Protein AF-A0A969JKI9-F1 (afdb_monomer)

Secondary structure (DSSP, 8-state):
------TT---TTTTTTEEESSSEEE-S------SSEEE--EEEE--SS-TTPPPEEEEPPPEEEPPPPPEEEEEEETTEEPPSEEEEE-BTTB--EEEEEEEEE--TT-EEEEETS-S---SEEEEEEEPPSS--EEEEEEEEE-TTS-EEEEEEEEEEE-SS---HHHHHHHHHHHHHHHHHHHHTTTTSS-----------------PPPP-----PPP-PPPPP----

Nearest PDB structures (foldseek):
  6lyn-assembly2_D  TM=5.338E-01  e=1.557E-02  Homo sapiens
  6e57-assembly3_C  TM=5.312E-01  e=7.445E-02  Bacteroides ovatus ATCC 8483
  6e9b-assembly3_C  TM=4.602E-01  e=7.054E-02  Bacteroides ovatus ATCC 8483
  5icu-assembly1_A  TM=4.068E-01  e=9.239E-02  Methylosinus trichosporium OB3b
  7r5j-assembly1_10  TM=3.349E-01  e=3.966E-01  Homo sapiens

Mean predicted aligned error: 17.77 Å

Structure (mmCIF, N/CA/C/O backbone):
data_AF-A0A969JKI9-F1
#
_entry.id   AF-A0A969JKI9-F1
#
loop_
_atom_site.group_PDB
_atom_site.id
_atom_site.type_symbol
_atom_site.label_atom_id
_atom_site.label_alt_id
_atom_site.label_comp_id
_atom_site.label_asym_id
_atom_site.label_entity_id
_atom_site.label_seq_id
_atom_site.pdbx_PDB_ins_code
_atom_site.Cartn_x
_atom_site.Cartn_y
_atom_site.Cartn_z
_atom_site.occupancy
_atom_site.B_iso_or_equiv
_atom_site.auth_seq_id
_atom_site.auth_comp_id
_atom_site.auth_asym_id
_atom_site.auth_atom_id
_atom_site.pdbx_PDB_model_num
ATOM 1 N N . CYS A 1 1 ? 34.398 0.283 -43.656 1.00 39.34 1 CYS A N 1
ATOM 2 C CA . CYS A 1 1 ? 33.711 -0.377 -42.528 1.00 39.34 1 CYS A CA 1
ATOM 3 C C . CYS A 1 1 ? 34.717 -0.509 -41.399 1.00 39.34 1 CYS A C 1
ATOM 5 O O . CYS A 1 1 ? 35.847 -0.868 -41.693 1.00 39.34 1 CYS A O 1
ATOM 7 N N . SER A 1 2 ? 34.362 -0.149 -40.166 1.00 40.75 2 SER A N 1
ATOM 8 C CA . SER A 1 2 ? 35.284 -0.271 -39.030 1.00 40.75 2 SER A CA 1
ATOM 9 C C . SER A 1 2 ? 35.123 -1.657 -38.417 1.00 40.75 2 SER A C 1
ATOM 11 O O . SER A 1 2 ? 34.112 -1.918 -37.762 1.00 40.75 2 SER A O 1
ATOM 13 N N . ASP A 1 3 ? 36.079 -2.550 -38.671 1.00 45.44 3 ASP A N 1
ATOM 14 C CA . ASP A 1 3 ? 36.005 -3.941 -38.225 1.00 45.44 3 ASP A CA 1
ATOM 15 C C . ASP A 1 3 ? 35.956 -4.036 -36.700 1.00 45.44 3 ASP A C 1
ATOM 17 O O . ASP A 1 3 ? 36.925 -3.760 -35.989 1.00 45.44 3 ASP A O 1
ATOM 21 N N . THR A 1 4 ? 34.804 -4.462 -36.187 1.00 56.78 4 THR A N 1
ATOM 22 C CA . THR A 1 4 ? 34.645 -4.780 -34.769 1.00 56.78 4 THR A CA 1
ATOM 23 C C . THR A 1 4 ? 35.115 -6.217 -34.577 1.00 56.78 4 THR A C 1
ATOM 25 O O . THR A 1 4 ? 34.353 -7.165 -34.751 1.00 56.78 4 THR A O 1
ATOM 28 N N . ASN A 1 5 ? 36.412 -6.391 -34.319 1.00 59.38 5 ASN A N 1
ATOM 29 C CA . ASN A 1 5 ? 37.024 -7.714 -34.251 1.00 59.38 5 ASN A CA 1
ATOM 30 C C . ASN A 1 5 ? 36.575 -8.477 -32.987 1.00 59.38 5 ASN A C 1
ATOM 32 O O . ASN A 1 5 ? 37.030 -8.192 -31.881 1.00 59.38 5 ASN A O 1
ATOM 36 N N . PHE A 1 6 ? 35.712 -9.479 -33.174 1.00 64.75 6 PHE A N 1
ATOM 37 C CA . PHE A 1 6 ? 35.292 -10.434 -32.140 1.00 64.75 6 PHE A CA 1
ATOM 38 C C . PHE A 1 6 ? 36.043 -11.778 -32.236 1.00 64.75 6 PHE A C 1
ATOM 40 O O . PHE A 1 6 ? 35.538 -12.804 -31.787 1.00 64.75 6 PHE A O 1
ATOM 47 N N . SER A 1 7 ? 37.253 -11.815 -32.814 1.00 64.19 7 SER A N 1
ATOM 48 C CA . SER A 1 7 ? 38.000 -13.069 -33.042 1.00 64.19 7 SER A CA 1
ATOM 49 C C . SER A 1 7 ? 38.448 -13.779 -31.754 1.00 64.19 7 SER A C 1
ATOM 51 O O . SER A 1 7 ? 38.866 -14.930 -31.814 1.00 64.19 7 SER A O 1
ATOM 53 N N . GLN A 1 8 ? 38.348 -13.119 -30.596 1.00 67.19 8 GLN A N 1
ATOM 54 C CA . GLN A 1 8 ? 38.576 -13.707 -29.266 1.00 67.19 8 GLN A CA 1
ATOM 55 C C . GLN A 1 8 ? 37.273 -14.155 -28.568 1.00 67.19 8 GLN A C 1
ATOM 57 O O . GLN A 1 8 ? 37.299 -14.531 -27.399 1.00 67.19 8 GLN A O 1
ATOM 62 N N . GLY A 1 9 ? 36.138 -14.133 -29.276 1.00 70.50 9 GLY A N 1
ATOM 63 C CA . GLY A 1 9 ? 34.815 -14.451 -28.741 1.00 70.50 9 GLY A CA 1
ATOM 64 C C . GLY A 1 9 ? 34.114 -13.263 -28.073 1.00 70.50 9 GLY A C 1
ATOM 65 O O . GLY A 1 9 ? 34.624 -12.143 -28.023 1.00 70.50 9 GLY A O 1
ATOM 66 N N . ILE A 1 10 ? 32.904 -13.515 -27.570 1.00 80.12 10 ILE A N 1
ATOM 67 C CA . ILE A 1 10 ? 32.127 -12.547 -26.783 1.00 80.12 10 ILE A CA 1
ATOM 68 C C . ILE A 1 10 ? 32.637 -12.572 -25.325 1.00 80.12 10 ILE A C 1
ATOM 70 O O . ILE A 1 10 ? 32.798 -13.671 -24.783 1.00 80.12 10 ILE A O 1
ATOM 74 N N . PRO A 1 11 ? 32.855 -11.413 -24.665 1.00 80.00 11 PRO A N 1
ATOM 75 C CA . PRO A 1 11 ? 33.177 -11.343 -23.235 1.00 80.00 11 PRO A CA 1
ATOM 76 C C . PRO A 1 11 ? 32.170 -12.111 -22.371 1.00 80.00 11 PRO A C 1
ATOM 78 O O . PRO A 1 11 ? 30.975 -12.097 -22.664 1.00 80.00 11 PRO A O 1
ATOM 81 N N . LEU A 1 12 ? 32.634 -12.775 -21.309 1.00 79.25 12 LEU A N 1
ATOM 82 C CA . LEU A 1 12 ? 31.821 -13.694 -20.497 1.00 79.25 12 LEU A CA 1
ATOM 83 C C . LEU A 1 12 ? 30.538 -13.037 -19.958 1.00 79.25 12 LEU A C 1
ATOM 85 O O . LEU A 1 12 ? 29.478 -13.656 -19.925 1.00 79.25 12 LEU A O 1
ATOM 89 N N . GLU A 1 13 ? 30.625 -11.754 -19.617 1.00 80.75 13 GLU A N 1
ATOM 90 C CA . GLU A 1 13 ? 29.549 -10.900 -19.114 1.00 80.75 13 GLU A CA 1
ATOM 91 C C . GLU A 1 13 ? 28.424 -10.682 -20.140 1.00 80.75 13 GLU A C 1
ATOM 93 O O . GLU A 1 13 ? 27.289 -10.392 -19.768 1.00 80.75 13 GLU A O 1
ATOM 98 N N . LEU A 1 14 ? 28.737 -10.818 -21.432 1.00 82.62 14 LEU A N 1
ATOM 99 C CA . LEU A 1 14 ? 27.826 -10.604 -22.553 1.00 82.62 14 LEU A CA 1
ATOM 100 C C . LEU A 1 14 ? 27.355 -11.911 -23.207 1.00 82.62 14 LEU A C 1
ATOM 102 O O . LEU A 1 14 ? 26.386 -11.879 -23.957 1.00 82.62 14 LEU A O 1
ATOM 106 N N . GLN A 1 15 ? 27.970 -13.065 -22.923 1.00 83.94 15 GLN A N 1
ATOM 107 C CA . GLN A 1 15 ? 27.608 -14.354 -23.545 1.00 83.94 15 GLN A CA 1
ATOM 108 C C . GLN A 1 15 ? 26.162 -14.805 -23.265 1.00 83.94 15 GLN A C 1
ATOM 110 O O . GLN A 1 15 ? 25.595 -15.572 -24.040 1.00 83.94 15 GLN A O 1
ATOM 115 N N . SER A 1 16 ? 25.553 -14.337 -22.173 1.00 87.00 16 SER A N 1
ATOM 116 C CA . SER A 1 16 ? 24.169 -14.663 -21.797 1.00 87.00 16 SER A CA 1
ATOM 117 C C . SER A 1 16 ? 23.107 -13.857 -22.557 1.00 87.00 16 SER A C 1
ATOM 119 O O . SER A 1 16 ? 21.966 -14.304 -22.662 1.00 87.00 16 SER A O 1
ATOM 121 N N . VAL A 1 17 ? 23.473 -12.682 -23.079 1.00 89.50 17 VAL A N 1
ATOM 122 C CA . VAL A 1 17 ? 22.562 -11.709 -23.715 1.00 89.50 17 VAL A CA 1
ATOM 123 C C . VAL A 1 17 ? 22.910 -11.421 -25.175 1.00 89.50 17 VAL A C 1
ATOM 125 O O . VAL A 1 17 ? 22.045 -10.990 -25.932 1.00 89.50 17 VAL A O 1
ATOM 128 N N . CYS A 1 18 ? 24.149 -11.680 -25.595 1.00 89.19 18 CYS A N 1
ATOM 129 C CA . CYS A 1 18 ? 24.644 -11.419 -26.940 1.00 89.19 18 CYS A CA 1
ATOM 130 C C . CYS A 1 18 ? 25.014 -12.706 -27.682 1.00 89.19 18 CYS A C 1
ATOM 132 O O . CYS A 1 18 ? 25.562 -13.647 -27.111 1.00 89.19 18 CYS A O 1
ATOM 134 N N . LYS A 1 19 ? 24.774 -12.714 -28.994 1.00 88.94 19 LYS A N 1
ATOM 135 C CA . LYS A 1 19 ? 25.144 -13.782 -29.926 1.00 88.94 19 LYS A CA 1
ATOM 136 C C . LYS A 1 19 ? 25.903 -13.184 -31.102 1.00 88.94 19 LYS A C 1
ATOM 138 O O . LYS A 1 19 ? 25.490 -12.171 -31.665 1.00 88.94 19 LYS A O 1
ATOM 143 N N . LEU A 1 20 ? 27.008 -13.822 -31.474 1.00 84.50 20 LEU A N 1
ATOM 144 C CA . LEU A 1 20 ? 27.788 -13.459 -32.649 1.00 84.50 20 LEU A CA 1
ATOM 145 C C . LEU A 1 20 ? 27.325 -14.351 -33.798 1.00 84.50 20 LEU A C 1
ATOM 147 O O . LEU A 1 20 ? 27.488 -15.568 -33.749 1.00 84.50 20 LEU A O 1
ATOM 151 N N . THR A 1 21 ? 26.698 -13.729 -34.789 1.00 81.06 21 THR A N 1
ATOM 152 C CA . THR A 1 21 ? 26.334 -14.353 -36.067 1.00 81.06 21 THR A CA 1
ATOM 153 C C . THR A 1 21 ? 27.142 -13.639 -37.153 1.00 81.06 21 THR A C 1
ATOM 155 O O . THR A 1 21 ? 28.344 -13.459 -36.968 1.00 81.06 21 THR A O 1
ATOM 158 N N . ASP A 1 22 ? 26.515 -13.134 -38.214 1.00 81.88 22 ASP A N 1
ATOM 159 C CA . ASP A 1 22 ? 27.159 -12.208 -39.160 1.00 81.88 22 ASP A CA 1
ATOM 160 C C . ASP A 1 22 ? 27.422 -10.823 -38.527 1.00 81.88 22 ASP A C 1
ATOM 162 O O . ASP A 1 22 ? 28.248 -10.042 -38.995 1.00 81.88 22 ASP A O 1
ATOM 166 N N . GLN A 1 23 ? 26.718 -10.521 -37.432 1.00 81.06 23 GLN A N 1
ATOM 167 C CA . GLN A 1 23 ? 26.882 -9.335 -36.592 1.00 81.06 23 GLN A CA 1
ATOM 168 C C . GLN A 1 23 ? 26.657 -9.696 -35.114 1.00 81.06 23 GLN A C 1
ATOM 170 O O . GLN A 1 23 ? 26.069 -10.739 -34.799 1.00 81.06 23 GLN A O 1
ATOM 175 N N . LEU A 1 24 ? 27.116 -8.837 -34.196 1.00 82.88 24 LEU A N 1
ATOM 176 C CA . LEU A 1 24 ? 26.806 -8.974 -32.771 1.00 82.88 24 LEU A CA 1
ATOM 177 C C . LEU A 1 24 ? 25.367 -8.505 -32.516 1.00 82.88 24 LEU A C 1
ATOM 179 O O . LEU A 1 24 ? 25.065 -7.320 -32.652 1.00 82.88 24 LEU A O 1
ATOM 183 N N . VAL A 1 25 ? 24.497 -9.428 -32.116 1.00 87.56 25 VAL A N 1
ATOM 184 C CA . VAL A 1 25 ? 23.112 -9.146 -31.714 1.00 87.56 25 VAL A CA 1
ATOM 185 C C . VAL A 1 25 ? 23.007 -9.332 -30.206 1.00 87.56 25 VAL A C 1
ATOM 187 O O . VAL A 1 25 ? 23.413 -10.377 -29.706 1.00 87.56 25 VAL A O 1
ATOM 190 N N . CYS A 1 26 ? 22.487 -8.337 -29.487 1.00 87.50 26 CYS A N 1
ATOM 191 C CA . CYS A 1 26 ? 22.305 -8.381 -28.035 1.00 87.50 26 CYS A CA 1
ATOM 192 C C . CYS A 1 26 ? 20.842 -8.113 -27.673 1.00 87.50 26 CYS A C 1
ATOM 194 O O . CYS A 1 26 ? 20.335 -7.021 -27.929 1.00 87.50 26 CYS A O 1
ATOM 196 N N . ASP A 1 27 ? 20.198 -9.086 -27.034 1.00 89.00 27 ASP A N 1
ATOM 197 C CA . ASP A 1 27 ? 18.785 -9.065 -26.660 1.00 89.00 27 ASP A CA 1
ATOM 198 C C . ASP A 1 27 ? 18.620 -9.096 -25.134 1.00 89.00 27 ASP A C 1
ATOM 200 O O . ASP A 1 27 ? 19.442 -9.656 -24.412 1.00 89.00 27 ASP A O 1
ATOM 204 N N . ASN A 1 28 ? 17.528 -8.514 -24.627 1.00 86.25 28 ASN A N 1
ATOM 205 C CA . ASN A 1 28 ? 17.185 -8.494 -23.194 1.00 86.25 28 ASN A CA 1
ATOM 206 C C . ASN A 1 28 ? 18.285 -7.939 -22.261 1.00 86.25 28 ASN A C 1
ATOM 208 O O . ASN A 1 28 ? 18.351 -8.295 -21.083 1.00 86.25 28 ASN A O 1
ATOM 212 N N . VAL A 1 29 ? 19.128 -7.029 -22.763 1.00 88.00 29 VAL A N 1
ATOM 213 C CA . VAL A 1 29 ? 20.133 -6.324 -21.953 1.00 88.00 29 VAL A CA 1
ATOM 214 C C . VAL A 1 29 ? 19.435 -5.537 -20.839 1.00 88.00 29 VAL A C 1
ATOM 216 O O . VAL A 1 29 ? 18.598 -4.670 -21.099 1.00 88.00 29 VAL A O 1
ATOM 219 N N . ALA A 1 30 ? 19.775 -5.833 -19.583 1.00 87.62 30 ALA A N 1
ATOM 220 C CA . ALA A 1 30 ? 19.151 -5.208 -18.423 1.00 87.62 30 ALA A CA 1
ATOM 221 C C . ALA A 1 30 ? 19.500 -3.711 -18.342 1.00 87.62 30 ALA A C 1
ATOM 223 O O . ALA A 1 30 ? 20.632 -3.337 -18.047 1.00 87.62 30 ALA A O 1
ATOM 224 N N . THR A 1 31 ? 18.513 -2.840 -18.558 1.00 87.25 31 THR A N 1
ATOM 225 C CA . THR A 1 31 ? 18.709 -1.377 -18.590 1.00 87.25 31 THR A CA 1
ATOM 226 C C . THR A 1 31 ? 18.711 -0.708 -17.210 1.00 87.25 31 THR A C 1
ATOM 228 O O . THR A 1 31 ? 18.937 0.495 -17.109 1.00 87.25 31 THR A O 1
ATOM 231 N N . GLY A 1 32 ? 18.379 -1.445 -16.143 1.00 85.56 32 GLY A N 1
ATOM 232 C CA . GLY A 1 32 ? 18.211 -0.908 -14.783 1.00 85.56 32 GLY A CA 1
ATOM 233 C C . GLY A 1 32 ? 16.995 0.018 -14.587 1.00 85.56 32 GLY A C 1
ATOM 234 O O . GLY A 1 32 ? 16.713 0.434 -13.459 1.00 85.56 32 GLY A O 1
ATOM 235 N N . ALA A 1 33 ? 16.244 0.323 -15.651 1.00 86.75 33 ALA A N 1
ATOM 236 C CA . ALA A 1 33 ? 15.077 1.196 -15.609 1.00 86.75 33 ALA A CA 1
ATOM 237 C C . ALA A 1 33 ? 13.904 0.504 -14.891 1.00 86.75 33 ALA A C 1
ATOM 239 O O . ALA A 1 33 ? 13.191 -0.322 -15.451 1.00 86.75 33 ALA A O 1
ATOM 240 N N . THR A 1 34 ? 13.736 0.833 -13.610 1.00 81.38 34 THR A N 1
ATOM 241 C CA . THR A 1 34 ? 12.756 0.211 -12.695 1.00 81.38 34 THR A CA 1
ATOM 242 C C . THR A 1 34 ? 11.660 1.167 -12.226 1.00 81.38 34 THR A C 1
ATOM 244 O O . THR A 1 34 ? 10.710 0.736 -11.568 1.00 81.38 34 THR A O 1
ATOM 247 N N . ARG A 1 35 ? 11.783 2.462 -12.539 1.00 85.19 35 ARG A N 1
ATOM 248 C CA . ARG A 1 35 ? 10.793 3.486 -12.191 1.00 85.19 35 ARG A CA 1
ATOM 249 C C . ARG A 1 35 ? 9.836 3.719 -13.367 1.00 85.19 35 ARG A C 1
ATOM 251 O O . ARG A 1 35 ? 10.270 3.628 -14.513 1.00 85.19 35 ARG A O 1
ATOM 258 N N . PRO A 1 36 ? 8.561 4.044 -13.106 1.00 87.75 36 PRO A N 1
ATOM 259 C CA . PRO A 1 36 ? 7.643 4.482 -14.150 1.00 87.75 36 PRO A CA 1
ATOM 260 C C . PRO A 1 36 ? 8.090 5.818 -14.749 1.00 87.75 36 PRO A C 1
ATOM 262 O O . PRO A 1 36 ? 8.599 6.677 -14.028 1.00 87.75 36 PRO A O 1
ATOM 265 N N . GLY A 1 37 ? 7.877 6.002 -16.049 1.00 89.44 37 GLY A N 1
ATOM 266 C CA . GLY A 1 37 ? 8.281 7.208 -16.770 1.00 89.44 37 GLY A CA 1
ATOM 267 C C . GLY A 1 37 ? 8.495 6.965 -18.259 1.00 89.44 37 GLY A C 1
ATOM 268 O O . GLY A 1 37 ? 8.368 5.840 -18.744 1.00 89.44 37 GLY A O 1
ATOM 269 N N . ASP A 1 38 ? 8.831 8.030 -18.978 1.00 94.06 38 ASP A N 1
ATOM 270 C CA . ASP A 1 38 ? 9.175 7.982 -20.397 1.00 94.06 38 ASP A CA 1
ATOM 271 C C . ASP A 1 38 ? 10.710 8.011 -20.549 1.00 94.06 38 ASP A C 1
ATOM 273 O O . ASP A 1 38 ? 11.385 8.877 -19.992 1.00 94.06 38 ASP A O 1
ATOM 277 N N . TYR A 1 39 ? 11.266 7.038 -21.273 1.00 94.50 39 TYR A N 1
ATOM 278 C CA . TYR A 1 39 ? 12.703 6.775 -21.375 1.00 94.50 39 TYR A CA 1
ATOM 279 C C . TYR A 1 39 ? 13.184 6.783 -22.827 1.00 94.50 39 TYR A C 1
ATOM 281 O O . TYR A 1 39 ? 12.495 6.314 -23.731 1.00 94.50 39 TYR A O 1
ATOM 289 N N . VAL A 1 40 ? 14.414 7.247 -23.037 1.00 94.75 40 VAL A N 1
ATOM 290 C CA . VAL A 1 40 ? 15.177 7.045 -24.275 1.00 94.75 40 VAL A CA 1
ATOM 291 C C . VAL A 1 40 ? 16.514 6.437 -23.878 1.00 94.75 40 VAL A C 1
ATOM 293 O O . VAL A 1 40 ? 17.252 7.037 -23.099 1.00 94.75 40 VAL A O 1
ATOM 296 N N . PHE A 1 41 ? 16.823 5.250 -24.391 1.00 93.25 41 PHE A N 1
ATOM 297 C CA . PHE A 1 41 ? 18.112 4.603 -24.164 1.00 93.25 41 PHE A CA 1
ATOM 298 C C . PHE A 1 41 ? 19.092 5.023 -25.257 1.00 93.25 41 PHE A C 1
ATOM 300 O O . PHE A 1 41 ? 18.736 5.060 -26.436 1.00 93.25 41 PHE A O 1
ATOM 307 N N . GLU A 1 42 ? 20.326 5.334 -24.869 1.00 92.38 42 GLU 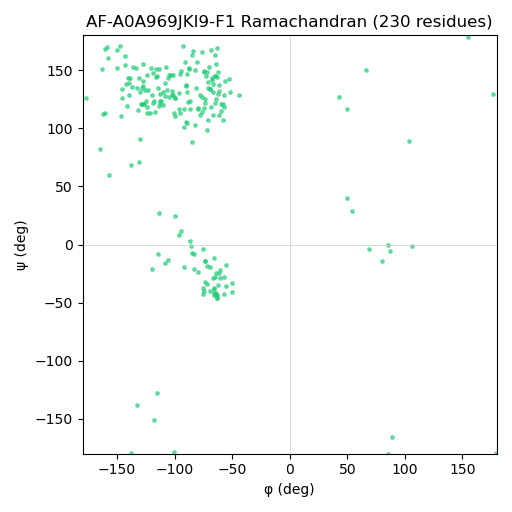A N 1
ATOM 308 C CA . GLU A 1 42 ? 21.422 5.641 -25.785 1.00 92.38 42 GLU A CA 1
ATOM 309 C C . GLU A 1 42 ? 22.460 4.519 -25.718 1.00 92.38 42 GLU A C 1
ATOM 311 O O . GLU A 1 42 ? 22.971 4.194 -24.648 1.00 92.38 42 GLU A O 1
ATOM 316 N N . LEU A 1 43 ? 22.753 3.918 -26.870 1.00 88.50 43 LEU A N 1
ATOM 317 C CA . LEU A 1 43 ? 23.830 2.954 -27.048 1.00 88.50 43 LEU A CA 1
ATOM 318 C C . LEU A 1 43 ? 25.019 3.678 -27.679 1.00 88.50 43 LEU A C 1
ATOM 320 O O . LEU A 1 43 ? 24.864 4.290 -28.735 1.00 88.50 43 LEU A O 1
ATOM 324 N N . ALA A 1 44 ? 26.193 3.580 -27.058 1.00 87.69 44 ALA A N 1
ATOM 325 C CA . ALA A 1 44 ? 27.437 4.167 -27.544 1.00 87.69 44 ALA A CA 1
ATOM 326 C C . ALA A 1 44 ? 28.478 3.071 -27.809 1.00 87.69 44 ALA A C 1
ATOM 328 O O . ALA A 1 44 ? 28.844 2.323 -26.903 1.00 87.69 44 ALA A O 1
ATOM 329 N N . ALA A 1 45 ? 28.973 2.985 -29.044 1.00 82.81 45 ALA A N 1
ATOM 330 C CA . ALA A 1 45 ? 30.072 2.102 -29.414 1.00 82.81 45 ALA A CA 1
ATOM 331 C C . ALA A 1 45 ? 31.405 2.844 -29.236 1.00 82.81 45 ALA A C 1
ATOM 333 O O . ALA A 1 45 ? 31.750 3.723 -30.029 1.00 82.81 45 ALA A O 1
ATOM 334 N N . VAL A 1 46 ? 32.145 2.497 -28.179 1.00 81.94 46 VAL A N 1
ATOM 335 C CA . VAL A 1 46 ? 33.445 3.103 -27.852 1.00 81.94 46 VAL A CA 1
ATOM 336 C C . VAL A 1 46 ? 34.575 2.171 -28.316 1.00 81.94 46 VAL A C 1
ATOM 338 O O . VAL A 1 46 ? 34.709 1.072 -27.771 1.00 81.94 46 VAL A O 1
ATOM 341 N N . PRO A 1 47 ? 35.394 2.558 -29.312 1.00 76.06 47 PRO A N 1
ATOM 342 C CA . PRO A 1 47 ? 36.503 1.730 -29.776 1.00 76.06 47 PRO A CA 1
ATOM 343 C C . PRO A 1 47 ? 37.637 1.677 -28.740 1.00 76.06 47 PRO A C 1
ATOM 345 O O . PRO A 1 47 ? 38.005 2.684 -28.139 1.00 76.06 47 PRO A O 1
ATOM 348 N N . LYS A 1 48 ? 38.232 0.491 -28.562 1.00 71.75 48 LYS A N 1
ATOM 349 C CA . LYS A 1 48 ? 39.302 0.237 -27.574 1.00 71.75 48 LYS A CA 1
ATOM 350 C C . LYS A 1 48 ? 40.656 0.868 -27.943 1.00 71.75 48 LYS A C 1
ATOM 352 O O . LYS A 1 48 ? 41.519 0.999 -27.080 1.00 71.75 48 LYS A O 1
ATOM 357 N N . VAL A 1 49 ? 40.862 1.226 -29.212 1.00 67.00 49 VAL A N 1
ATOM 358 C CA . VAL A 1 49 ? 42.134 1.745 -29.740 1.00 67.00 49 VAL A CA 1
ATOM 359 C C . VAL A 1 49 ? 41.869 3.028 -30.529 1.00 67.00 49 VAL A C 1
ATOM 361 O O . VAL A 1 49 ? 40.992 3.056 -31.387 1.00 67.00 49 VAL A O 1
ATOM 364 N N . GLY A 1 50 ? 42.645 4.077 -30.242 1.00 56.91 50 GLY A N 1
ATOM 365 C CA . GLY A 1 50 ? 42.566 5.379 -30.913 1.00 56.91 50 GLY A CA 1
ATOM 366 C C . GLY A 1 50 ? 41.872 6.454 -30.075 1.00 56.91 50 GLY A C 1
ATOM 367 O O . GLY A 1 50 ? 40.665 6.666 -30.198 1.00 56.91 50 GLY A O 1
ATOM 368 N N . ILE A 1 51 ? 42.660 7.172 -29.266 1.00 53.16 51 ILE A N 1
ATOM 369 C CA . ILE A 1 51 ? 42.244 8.430 -28.630 1.00 53.16 51 ILE A CA 1
ATOM 370 C C . ILE A 1 51 ? 41.895 9.416 -29.757 1.00 53.16 51 ILE A C 1
ATOM 372 O O . ILE A 1 51 ? 42.767 9.774 -30.542 1.00 53.16 51 ILE A O 1
ATOM 376 N N . GLY A 1 52 ? 40.624 9.819 -29.853 1.00 60.81 52 GLY A N 1
ATOM 377 C CA . GLY A 1 52 ? 40.119 10.697 -30.921 1.00 60.81 52 GLY A CA 1
ATOM 378 C C . GLY A 1 52 ? 39.255 10.017 -31.993 1.00 60.81 52 GLY A C 1
ATOM 379 O O . GLY A 1 52 ? 38.752 10.706 -32.877 1.00 60.81 52 GLY A O 1
ATOM 380 N N . SER A 1 53 ? 39.026 8.701 -31.923 1.00 65.69 53 SER A N 1
ATOM 381 C CA . SER A 1 53 ? 38.041 8.032 -32.788 1.00 65.69 53 SER A CA 1
ATOM 382 C C . SER A 1 53 ? 36.612 8.487 -32.466 1.00 65.69 53 SER A C 1
ATOM 384 O O . SER A 1 53 ? 36.236 8.584 -31.297 1.00 65.69 53 SER A O 1
ATOM 386 N N . ALA A 1 54 ? 35.791 8.723 -33.493 1.00 73.12 54 ALA A N 1
ATOM 387 C CA . ALA A 1 54 ? 34.395 9.118 -33.312 1.00 73.12 54 ALA A CA 1
ATOM 388 C C . ALA A 1 54 ? 33.579 8.005 -32.628 1.00 73.12 54 ALA A C 1
ATOM 390 O O . ALA A 1 54 ? 33.522 6.875 -33.116 1.00 73.12 54 ALA A O 1
ATOM 391 N N . ILE A 1 55 ? 32.920 8.336 -31.514 1.00 81.50 55 ILE A N 1
ATOM 392 C CA . ILE A 1 55 ? 31.983 7.435 -30.835 1.00 81.50 55 ILE A CA 1
ATOM 393 C C . ILE A 1 55 ? 30.697 7.389 -31.662 1.00 81.50 55 ILE A C 1
ATOM 395 O O . ILE A 1 55 ? 30.016 8.403 -31.816 1.00 81.50 55 ILE A O 1
ATOM 399 N N . ALA A 1 56 ? 30.344 6.214 -32.178 1.00 83.06 56 ALA A N 1
ATOM 400 C CA . ALA A 1 56 ? 29.056 6.019 -32.831 1.00 83.06 56 ALA A CA 1
ATOM 401 C C . ALA A 1 56 ? 27.977 5.827 -31.757 1.00 83.06 56 ALA A C 1
ATOM 403 O O . ALA A 1 56 ? 28.035 4.855 -31.000 1.00 83.06 56 ALA A O 1
ATOM 404 N N . THR A 1 57 ? 26.996 6.732 -31.686 1.00 90.75 57 THR A N 1
ATOM 405 C CA . THR A 1 57 ? 25.846 6.588 -30.781 1.00 90.75 57 THR A CA 1
ATOM 406 C C . THR A 1 57 ? 24.537 6.392 -31.538 1.00 90.75 57 THR A C 1
ATOM 408 O O . THR A 1 57 ? 24.370 6.832 -32.678 1.00 90.75 57 THR A O 1
ATOM 411 N N . LYS A 1 58 ? 23.592 5.686 -30.912 1.00 92.19 58 LYS A N 1
ATOM 412 C CA . LYS A 1 58 ? 22.241 5.470 -31.436 1.00 92.19 58 LYS A CA 1
ATOM 413 C C . LYS A 1 58 ? 21.234 5.501 -30.294 1.00 92.19 58 LYS A C 1
ATOM 415 O O . LYS A 1 58 ? 21.476 4.927 -29.235 1.00 92.19 58 LYS A O 1
ATOM 420 N N . LYS A 1 59 ? 20.096 6.159 -30.519 1.00 94.19 59 LYS A N 1
ATOM 421 C CA . LYS A 1 59 ? 19.009 6.280 -29.539 1.00 94.19 59 LYS A CA 1
ATOM 422 C C . LYS A 1 59 ? 17.854 5.349 -29.881 1.00 94.19 59 LYS A C 1
ATOM 424 O O . LYS A 1 59 ? 17.574 5.115 -31.058 1.00 94.19 59 LYS A O 1
ATOM 429 N N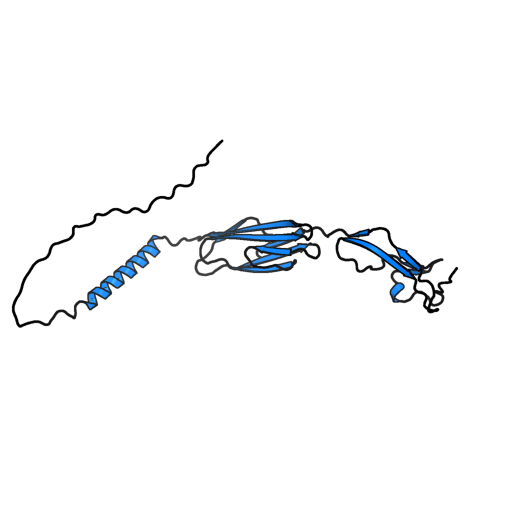 . SER A 1 60 ? 17.192 4.823 -28.855 1.00 93.69 60 SER A N 1
ATOM 430 C CA . SER A 1 60 ? 15.902 4.151 -29.004 1.00 93.69 60 SER A CA 1
ATOM 431 C C . SER A 1 60 ? 14.806 5.154 -29.385 1.00 93.69 60 SER A C 1
ATOM 433 O O . SER A 1 60 ? 14.969 6.367 -29.244 1.00 93.69 60 SER A O 1
ATOM 435 N N . ALA A 1 61 ? 13.646 4.645 -29.798 1.00 95.00 61 ALA A N 1
ATOM 436 C CA . ALA A 1 61 ? 12.410 5.416 -29.696 1.00 95.00 61 ALA A CA 1
ATOM 437 C C . ALA A 1 61 ? 12.080 5.714 -28.216 1.00 95.00 61 ALA A C 1
ATOM 439 O O . ALA A 1 61 ? 12.688 5.139 -27.305 1.00 95.00 61 ALA A O 1
ATOM 440 N N . LEU A 1 62 ? 11.100 6.590 -27.977 1.00 95.88 62 LEU A N 1
ATOM 441 C CA . LEU A 1 62 ? 10.562 6.826 -26.638 1.00 95.88 62 LEU A CA 1
ATOM 442 C C . LEU A 1 62 ? 9.870 5.552 -26.126 1.00 95.88 62 LEU A C 1
ATOM 444 O O . LEU A 1 62 ? 8.938 5.054 -26.755 1.00 95.88 62 LEU A O 1
ATOM 448 N N . ILE A 1 63 ? 10.322 5.032 -24.987 1.00 93.50 63 ILE A N 1
ATOM 449 C CA . ILE A 1 63 ? 9.788 3.832 -24.338 1.00 93.50 63 ILE A CA 1
ATOM 450 C C . ILE A 1 63 ? 9.131 4.243 -23.024 1.00 93.50 63 ILE A C 1
ATOM 452 O O . ILE A 1 63 ? 9.777 4.811 -22.145 1.00 93.50 63 ILE A O 1
ATOM 456 N N . LYS A 1 64 ? 7.841 3.936 -22.878 1.00 92.75 64 LYS A N 1
ATOM 457 C CA . LYS A 1 64 ? 7.059 4.267 -21.685 1.00 92.75 64 LYS A CA 1
ATOM 458 C C . LYS A 1 64 ? 7.001 3.085 -20.724 1.00 92.75 64 LYS A C 1
ATOM 460 O O . LYS A 1 64 ? 6.421 2.050 -21.043 1.00 92.75 64 LYS A O 1
ATOM 465 N N . ILE A 1 65 ? 7.563 3.254 -19.531 1.00 89.69 65 ILE A N 1
ATOM 466 C CA . ILE A 1 65 ? 7.461 2.297 -18.427 1.00 89.69 65 ILE A CA 1
ATOM 467 C C . ILE A 1 65 ? 6.251 2.684 -17.577 1.00 89.69 65 ILE A C 1
ATOM 469 O O . ILE A 1 65 ? 6.201 3.771 -16.998 1.00 89.69 65 ILE A O 1
ATOM 473 N N . LEU A 1 66 ? 5.261 1.796 -17.512 1.00 87.75 66 LEU A N 1
ATOM 474 C CA . LEU A 1 66 ? 4.033 2.016 -16.749 1.00 87.75 66 LEU A CA 1
ATOM 475 C C . LEU A 1 66 ? 4.218 1.677 -15.258 1.00 87.75 66 LEU A C 1
ATOM 477 O O . LEU A 1 66 ? 5.011 0.793 -14.920 1.00 87.75 66 LEU A O 1
ATOM 481 N N . PRO A 1 67 ? 3.484 2.344 -14.347 1.00 86.12 67 PRO A N 1
ATOM 482 C CA . PRO A 1 67 ? 3.427 1.939 -12.949 1.00 86.12 67 PRO A CA 1
ATOM 483 C C . PRO A 1 67 ? 2.801 0.551 -12.794 1.00 86.12 67 PRO A C 1
ATOM 485 O O . PRO A 1 67 ? 1.845 0.200 -13.485 1.00 86.12 67 PRO A O 1
ATOM 488 N N . ARG A 1 68 ? 3.308 -0.221 -11.825 1.00 86.31 68 ARG A N 1
ATOM 489 C CA . ARG A 1 68 ? 2.576 -1.374 -11.288 1.00 86.31 68 ARG A CA 1
ATOM 490 C C . ARG A 1 68 ? 1.267 -0.887 -10.652 1.00 86.31 68 ARG A C 1
ATOM 492 O O . ARG A 1 68 ? 1.317 0.122 -9.936 1.00 86.31 68 ARG A O 1
ATOM 499 N N . PRO A 1 69 ? 0.140 -1.587 -10.879 1.00 88.25 69 PRO A N 1
ATOM 500 C CA . PRO A 1 69 ? -1.142 -1.239 -10.278 1.00 88.25 69 PRO A CA 1
ATOM 501 C C . PRO A 1 69 ? -1.063 -1.340 -8.751 1.00 88.25 69 PRO A C 1
ATOM 503 O O . PRO A 1 69 ? -0.336 -2.177 -8.219 1.00 88.25 69 PRO A O 1
ATOM 506 N N . THR A 1 70 ? -1.827 -0.504 -8.049 1.00 93.56 70 THR A N 1
ATOM 507 C CA . THR A 1 70 ? -1.901 -0.553 -6.582 1.00 93.56 70 THR A CA 1
ATOM 508 C C . THR A 1 70 ? -2.996 -1.532 -6.167 1.00 9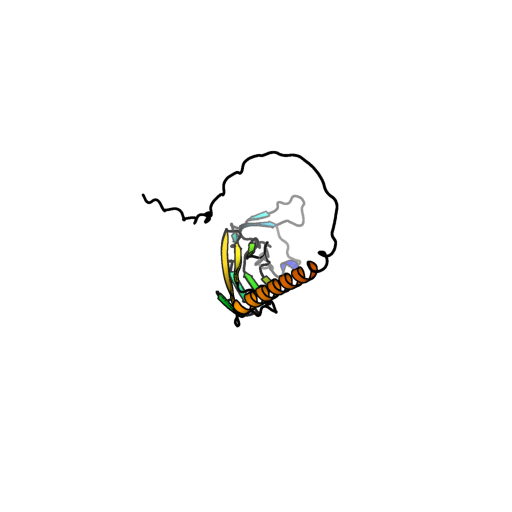3.56 70 THR A C 1
ATOM 510 O O . THR A 1 70 ? -4.141 -1.384 -6.588 1.00 93.56 70 THR A O 1
ATOM 513 N N . ARG A 1 71 ? -2.669 -2.562 -5.377 1.00 95.50 71 ARG A N 1
ATOM 514 C CA . ARG A 1 71 ? -3.608 -3.627 -4.980 1.00 95.50 71 ARG A CA 1
ATOM 515 C C . ARG A 1 71 ? -3.335 -4.129 -3.567 1.00 95.50 71 ARG A C 1
ATOM 517 O O . ARG A 1 71 ? -2.208 -4.471 -3.230 1.00 95.50 71 ARG A O 1
ATOM 524 N N . ILE A 1 72 ? -4.382 -4.263 -2.756 1.00 96.38 72 ILE A N 1
ATOM 525 C CA . ILE A 1 72 ? -4.301 -4.937 -1.453 1.00 96.38 72 ILE A CA 1
ATOM 526 C C . ILE A 1 72 ? -4.406 -6.446 -1.703 1.00 96.38 72 ILE A C 1
ATOM 528 O O . ILE A 1 72 ? -5.496 -6.953 -1.966 1.00 96.38 72 ILE A O 1
ATOM 532 N N . LEU A 1 73 ? -3.274 -7.151 -1.638 1.00 97.12 73 LEU A N 1
ATOM 533 C CA . LEU A 1 73 ? -3.190 -8.606 -1.815 1.00 97.12 73 LEU A CA 1
ATOM 534 C C . LEU A 1 73 ? -3.724 -9.350 -0.586 1.00 97.12 73 LEU A C 1
ATOM 536 O O . LEU A 1 73 ? -4.431 -10.348 -0.705 1.00 97.12 73 LEU A O 1
ATOM 540 N N . ALA A 1 74 ? -3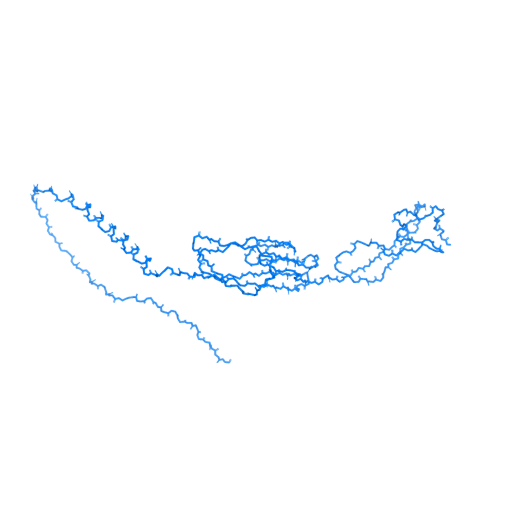.412 -8.837 0.605 1.00 97.75 74 ALA A N 1
ATOM 541 C CA . ALA A 1 74 ? -3.911 -9.362 1.864 1.00 97.75 74 ALA A CA 1
ATOM 542 C C . ALA A 1 74 ? -4.269 -8.226 2.824 1.00 97.75 74 ALA A C 1
ATOM 544 O O . ALA A 1 74 ? -3.529 -7.258 2.979 1.00 97.75 74 ALA A O 1
ATOM 545 N N . PHE A 1 75 ? -5.388 -8.396 3.523 1.00 97.81 75 PHE A N 1
ATOM 546 C CA . PHE A 1 75 ? -5.718 -7.661 4.738 1.00 97.81 75 PHE A CA 1
ATOM 547 C C . PHE A 1 75 ? -6.396 -8.654 5.674 1.00 97.81 75 PHE A C 1
ATOM 549 O O . PHE A 1 75 ? -7.380 -9.287 5.280 1.00 97.81 75 PHE A O 1
ATOM 556 N N . LYS A 1 76 ? -5.813 -8.886 6.849 1.00 98.19 76 LYS A N 1
ATOM 557 C CA . LYS A 1 76 ? -6.144 -10.020 7.716 1.00 98.19 76 LYS A CA 1
ATOM 558 C C . LYS A 1 76 ? -6.200 -9.604 9.180 1.00 98.19 76 LYS A C 1
ATOM 560 O O . LYS A 1 76 ? -5.362 -8.829 9.629 1.00 98.19 76 LYS A O 1
ATOM 565 N N . LEU A 1 77 ? -7.137 -10.182 9.927 1.00 96.69 77 LEU A N 1
ATOM 566 C CA . LEU A 1 77 ? -7.236 -10.075 11.382 1.00 96.69 77 LEU A CA 1
ATOM 567 C C . LEU A 1 77 ? -7.072 -11.478 11.982 1.00 96.69 77 LEU A C 1
ATOM 569 O O . LEU A 1 77 ? -7.781 -12.406 11.595 1.00 96.69 77 LEU A O 1
ATOM 573 N N . ASN A 1 78 ? -6.105 -11.657 12.884 1.00 95.25 78 ASN A N 1
ATOM 574 C CA . ASN A 1 78 ? -5.710 -12.957 13.448 1.00 95.25 78 ASN A CA 1
ATOM 575 C C . ASN A 1 78 ? -5.459 -14.037 12.370 1.00 95.25 78 ASN A C 1
ATOM 577 O O . ASN A 1 78 ? -5.854 -15.191 12.513 1.00 95.25 78 ASN A O 1
ATOM 581 N N . GLY A 1 79 ? -4.826 -13.647 11.258 1.00 95.88 79 GLY A N 1
ATOM 582 C CA . GLY A 1 79 ? -4.510 -14.532 10.128 1.00 95.88 79 GLY A CA 1
ATOM 583 C C . GLY A 1 79 ? -5.670 -14.813 9.161 1.00 95.88 79 GLY A C 1
ATOM 584 O O . GLY A 1 79 ? -5.413 -15.250 8.039 1.00 95.88 79 GLY A O 1
ATOM 585 N N . GLN A 1 80 ? -6.914 -14.506 9.535 1.00 96.81 80 GLN A N 1
ATOM 586 C CA . GLN A 1 80 ? -8.097 -14.680 8.685 1.00 96.81 80 GLN A CA 1
ATOM 587 C C . GLN A 1 80 ? -8.364 -13.435 7.825 1.00 96.81 80 GLN A C 1
ATOM 589 O O . GLN A 1 80 ? -8.103 -12.327 8.295 1.00 96.81 80 GLN A O 1
ATOM 594 N N . PRO A 1 81 ? -8.891 -13.566 6.590 1.00 97.56 81 PRO A N 1
ATOM 595 C CA . PRO A 1 81 ? -9.272 -12.423 5.759 1.00 97.56 81 PRO A CA 1
ATOM 596 C C . PRO A 1 81 ? -10.190 -11.440 6.495 1.00 97.56 81 PRO A C 1
ATOM 598 O O . PRO A 1 81 ? -11.174 -11.833 7.121 1.00 97.56 81 PRO A O 1
ATOM 601 N N . ALA A 1 82 ? -9.850 -10.155 6.424 1.00 96.81 82 ALA A N 1
ATOM 602 C CA . ALA A 1 82 ? -10.505 -9.112 7.197 1.00 96.81 82 ALA A CA 1
ATOM 603 C C . ALA A 1 82 ? -11.911 -8.794 6.650 1.00 96.81 82 ALA A C 1
ATOM 605 O O . ALA A 1 82 ? -12.060 -8.404 5.482 1.00 96.81 82 ALA A O 1
ATOM 606 N N . GLN A 1 83 ? -12.916 -8.957 7.517 1.00 97.00 83 GLN A N 1
ATOM 607 C CA . GLN A 1 83 ? -14.333 -8.660 7.282 1.00 97.00 83 GLN A CA 1
ATOM 608 C C . GLN A 1 83 ? -14.656 -7.198 7.625 1.00 97.00 83 GLN A C 1
ATOM 610 O O . GLN A 1 83 ? -14.023 -6.654 8.526 1.00 97.00 83 GLN A O 1
ATOM 615 N N . PRO A 1 84 ? -15.651 -6.552 6.985 1.00 97.00 84 PRO A N 1
ATOM 616 C CA . PRO A 1 84 ? -15.942 -5.132 7.220 1.00 97.00 84 PRO A CA 1
ATOM 617 C C . PRO A 1 84 ? -16.336 -4.782 8.663 1.00 97.00 84 PRO A C 1
ATOM 619 O O . PRO A 1 84 ? -16.099 -3.658 9.099 1.00 97.00 84 PRO A O 1
ATOM 622 N N . SER A 1 85 ? -16.936 -5.721 9.399 1.00 96.69 85 SER A N 1
ATOM 623 C CA . SER A 1 85 ? -17.415 -5.510 10.767 1.00 96.69 85 SER A CA 1
ATOM 624 C C . SER A 1 85 ? -17.152 -6.728 11.651 1.00 96.69 85 SER A C 1
ATOM 626 O O . SER A 1 85 ? -17.281 -7.869 11.203 1.00 96.69 85 SER A O 1
ATOM 628 N N . TYR A 1 86 ? -16.817 -6.470 12.913 1.00 95.00 86 TYR A N 1
ATOM 629 C CA . TYR A 1 86 ? -16.625 -7.453 13.973 1.00 95.00 86 TYR A CA 1
ATOM 630 C C . TYR A 1 86 ? -17.368 -7.012 15.233 1.00 95.00 86 TYR A C 1
ATOM 632 O O . TYR A 1 86 ? -17.225 -5.867 15.659 1.00 95.00 86 TYR A O 1
ATOM 640 N N . LEU A 1 87 ? -18.092 -7.938 15.864 1.00 93.44 87 LEU A N 1
ATOM 641 C CA . LEU A 1 87 ? -18.701 -7.751 17.181 1.00 93.44 87 LEU A CA 1
ATOM 642 C C . LEU A 1 87 ? -18.022 -8.701 18.174 1.00 93.44 87 LEU A C 1
ATOM 644 O O . LEU A 1 87 ? -18.025 -9.914 17.969 1.00 93.44 87 LEU A O 1
ATOM 648 N N . ILE A 1 88 ? -17.392 -8.153 19.213 1.00 90.00 88 ILE A N 1
ATOM 649 C CA . ILE A 1 88 ? -16.463 -8.888 20.081 1.00 90.00 88 ILE A CA 1
ATOM 650 C C . ILE A 1 88 ? -16.862 -8.728 21.557 1.00 90.00 88 ILE A C 1
ATOM 652 O O . ILE A 1 88 ? -16.869 -7.600 22.057 1.00 90.00 88 ILE A O 1
ATOM 656 N N . PRO A 1 89 ? -17.147 -9.820 22.292 1.00 88.88 89 PRO A N 1
ATOM 657 C CA . PRO A 1 89 ? -17.366 -9.737 23.729 1.00 88.88 89 PRO A CA 1
ATOM 658 C C . PRO A 1 89 ? -16.052 -9.401 24.438 1.00 88.88 89 PRO A C 1
ATOM 660 O O . PRO A 1 89 ? -15.016 -10.019 24.177 1.00 88.88 89 PRO A O 1
ATOM 663 N N . ILE A 1 90 ? -16.093 -8.450 25.365 1.00 85.50 90 ILE A N 1
ATOM 664 C CA . ILE A 1 90 ? -14.959 -8.110 26.226 1.00 85.50 90 ILE A CA 1
ATOM 665 C C . ILE A 1 90 ? -15.277 -8.405 27.687 1.00 85.50 90 ILE A C 1
ATOM 667 O O . ILE A 1 90 ? -16.391 -8.202 28.152 1.00 85.50 90 ILE A O 1
ATOM 671 N N . ASN A 1 91 ? -14.262 -8.857 28.421 1.00 80.12 91 ASN A N 1
ATOM 672 C CA . ASN A 1 91 ? -14.316 -8.959 29.872 1.00 80.12 91 ASN A CA 1
ATOM 673 C C . ASN A 1 91 ? -13.476 -7.821 30.453 1.00 80.12 91 ASN A C 1
ATOM 675 O O . ASN A 1 91 ? -12.293 -7.710 30.125 1.00 80.12 91 ASN A O 1
ATOM 679 N N . GLN A 1 92 ? -14.058 -7.027 31.354 1.00 73.94 92 GLN A N 1
ATOM 680 C CA . GLN A 1 92 ? -13.441 -5.823 31.942 1.00 73.94 92 GLN A CA 1
ATOM 681 C C . GLN A 1 92 ? -12.066 -6.084 32.608 1.00 73.94 92 GLN A C 1
ATOM 683 O O . GLN A 1 92 ? -11.279 -5.167 32.815 1.00 73.94 92 GLN A O 1
ATOM 688 N N . GLN A 1 93 ? -11.757 -7.349 32.916 1.00 72.44 93 GLN A N 1
ATOM 689 C CA . GLN A 1 93 ? -10.514 -7.810 33.542 1.00 72.44 93 GLN A CA 1
ATOM 690 C C . GLN A 1 93 ? -9.337 -8.023 32.568 1.00 72.44 93 GLN A C 1
ATOM 692 O O . GLN A 1 93 ? -8.191 -8.057 33.014 1.00 72.44 93 GLN A O 1
ATOM 697 N N . LYS A 1 94 ? -9.571 -8.209 31.257 1.00 79.69 94 LYS A N 1
ATOM 698 C CA . LYS A 1 94 ? -8.499 -8.502 30.285 1.00 79.69 94 LYS A CA 1
ATOM 699 C C . LYS A 1 94 ? -8.785 -7.906 28.907 1.00 79.69 94 LYS A C 1
ATOM 701 O O . LYS A 1 94 ? -9.617 -8.412 28.159 1.00 79.69 94 LYS A O 1
ATOM 706 N N . ALA A 1 95 ? -8.000 -6.892 28.545 1.00 80.69 95 ALA A N 1
ATOM 707 C CA . ALA A 1 95 ? -7.966 -6.313 27.205 1.00 80.69 95 ALA A CA 1
ATOM 708 C C . ALA A 1 95 ? -7.618 -7.380 26.141 1.00 80.69 95 ALA A C 1
ATOM 710 O O . ALA A 1 95 ? -6.537 -7.983 26.218 1.00 80.69 95 ALA A O 1
ATOM 711 N N . PRO A 1 96 ? -8.479 -7.635 25.138 1.00 85.94 96 PRO A N 1
ATOM 712 C CA . PRO A 1 96 ? -8.138 -8.533 24.046 1.00 85.94 96 PRO A CA 1
ATOM 713 C C . PRO A 1 96 ? -7.103 -7.880 23.118 1.00 85.94 96 PRO A C 1
ATOM 715 O O . PRO A 1 96 ? -7.067 -6.659 22.941 1.00 85.94 96 PRO A O 1
ATOM 718 N N . THR A 1 97 ? -6.249 -8.710 22.521 1.00 91.81 97 THR A N 1
ATOM 719 C CA . THR A 1 97 ? -5.241 -8.288 21.541 1.00 91.81 97 THR A CA 1
ATOM 720 C C . THR A 1 97 ? -5.443 -9.060 20.244 1.00 91.81 97 THR A C 1
ATOM 722 O O . THR A 1 97 ? -5.590 -10.281 20.273 1.00 91.81 97 THR A O 1
ATOM 725 N N . PHE A 1 98 ? -5.425 -8.349 19.122 1.00 93.12 98 PHE A N 1
ATOM 726 C CA . PHE A 1 98 ? -5.580 -8.890 17.773 1.00 93.12 98 PHE A CA 1
ATOM 727 C C . PHE A 1 98 ? -4.330 -8.593 16.955 1.00 93.12 98 PHE A C 1
ATOM 729 O O . PHE A 1 98 ? -3.714 -7.550 17.143 1.00 93.12 98 PHE A O 1
ATOM 736 N N . LEU A 1 99 ? -3.960 -9.469 16.028 1.00 96.56 99 LEU A N 1
ATOM 737 C CA . LEU A 1 99 ? -2.901 -9.203 15.059 1.00 96.56 99 LEU A CA 1
ATOM 738 C C . LEU A 1 99 ? -3.539 -8.795 13.732 1.00 96.56 99 LEU A C 1
ATOM 740 O O . LEU A 1 99 ? -4.153 -9.629 13.064 1.00 96.56 99 LEU A O 1
ATOM 744 N N . LEU A 1 100 ? -3.397 -7.528 13.350 1.00 97.44 100 LEU A N 1
ATOM 745 C CA . LEU A 1 100 ? -3.746 -7.065 12.010 1.00 97.44 100 LEU A CA 1
ATOM 746 C C . LEU A 1 100 ? -2.519 -7.223 11.110 1.00 97.44 100 LEU A C 1
ATOM 748 O O . LEU A 1 100 ? -1.437 -6.780 11.487 1.00 97.44 100 LEU A O 1
ATOM 752 N N . SER A 1 101 ? -2.670 -7.820 9.932 1.00 98.19 101 SER A N 1
ATOM 753 C CA . SER A 1 101 ? -1.602 -7.907 8.930 1.00 98.19 101 SER A CA 1
ATOM 754 C C . SER A 1 101 ? -2.083 -7.533 7.534 1.00 98.19 101 SER A C 1
ATOM 756 O O . SER A 1 101 ? -3.263 -7.670 7.197 1.00 98.19 101 SER A O 1
ATOM 758 N N . TRP A 1 102 ? -1.163 -7.019 6.724 1.00 98.31 102 TRP A N 1
ATOM 759 C CA . TRP A 1 102 ? -1.436 -6.518 5.382 1.00 98.31 102 TRP A CA 1
ATOM 760 C C . TRP A 1 102 ? -0.294 -6.840 4.422 1.00 98.31 102 TRP A C 1
ATOM 762 O O . TRP A 1 102 ? 0.859 -6.979 4.826 1.00 98.31 102 TRP A O 1
ATOM 772 N N . GLN A 1 103 ? -0.637 -6.919 3.140 1.00 97.94 103 GLN A N 1
ATOM 773 C CA . GLN A 1 103 ? 0.302 -7.024 2.030 1.00 97.94 103 GLN A CA 1
ATOM 774 C C . GLN A 1 103 ? -0.280 -6.269 0.832 1.00 97.94 103 GLN A C 1
ATOM 776 O O . GLN A 1 103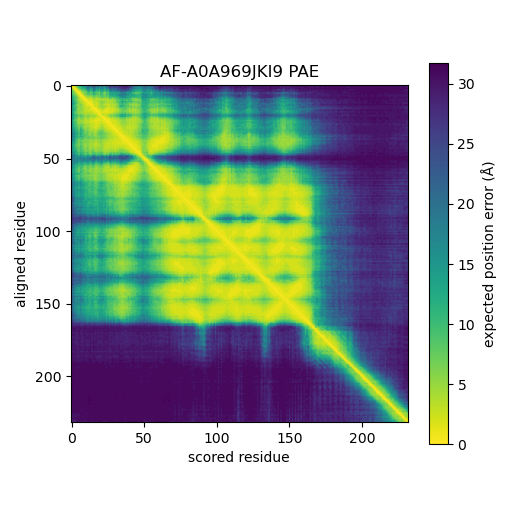 ? -1.426 -6.510 0.441 1.00 97.94 103 GLN A O 1
ATOM 781 N N . VAL A 1 104 ? 0.491 -5.341 0.271 1.00 97.19 104 VAL A N 1
ATOM 782 C CA . VAL A 1 104 ? 0.063 -4.423 -0.790 1.00 97.19 104 VAL A CA 1
ATOM 783 C C . VAL A 1 104 ? 1.065 -4.460 -1.942 1.00 97.19 104 VAL A C 1
ATOM 785 O O . VAL A 1 104 ? 2.240 -4.144 -1.772 1.00 97.19 104 VAL A O 1
ATOM 788 N N . GLU A 1 105 ? 0.592 -4.819 -3.133 1.00 94.88 105 GLU A N 1
ATOM 789 C CA . GLU A 1 105 ? 1.326 -4.632 -4.383 1.00 94.88 105 GLU A CA 1
ATOM 790 C C . GLU A 1 105 ? 1.219 -3.162 -4.799 1.00 94.88 105 GLU A C 1
ATOM 792 O O . GLU A 1 105 ? 0.119 -2.607 -4.836 1.00 94.88 105 GLU A O 1
ATOM 797 N N . ALA A 1 106 ? 2.350 -2.515 -5.090 1.00 92.75 106 ALA A N 1
ATOM 798 C CA . ALA A 1 106 ? 2.367 -1.118 -5.511 1.00 92.75 106 ALA A CA 1
ATOM 799 C C . ALA A 1 106 ? 3.644 -0.724 -6.280 1.00 92.75 106 ALA A C 1
ATOM 801 O O . ALA A 1 106 ? 4.643 -1.452 -6.337 1.00 92.75 106 ALA A O 1
ATOM 802 N N . SER A 1 107 ? 3.619 0.479 -6.856 1.00 89.38 107 SER A N 1
ATOM 803 C CA . SER A 1 107 ? 4.789 1.135 -7.455 1.00 89.38 107 SER A CA 1
ATOM 804 C C . SER A 1 107 ? 5.688 1.803 -6.407 1.00 89.38 107 SER A C 1
ATOM 806 O O . SER A 1 107 ? 5.224 2.178 -5.327 1.00 89.38 107 SER A O 1
ATOM 808 N N . GLN A 1 108 ? 6.971 2.015 -6.735 1.00 86.06 108 GLN A N 1
ATOM 809 C CA . GLN A 1 108 ? 7.861 2.837 -5.901 1.00 86.06 108 GLN A CA 1
ATOM 810 C C . GLN A 1 108 ? 7.272 4.242 -5.695 1.00 86.06 108 GLN A C 1
ATOM 812 O O . GLN A 1 108 ? 6.706 4.818 -6.619 1.00 86.06 108 GLN A O 1
ATOM 817 N N . GLY A 1 109 ? 7.416 4.786 -4.484 1.00 88.38 109 GLY A N 1
ATOM 818 C CA . GLY A 1 109 ? 6.861 6.091 -4.100 1.00 88.38 109 GLY A CA 1
ATOM 819 C C . GLY A 1 109 ? 5.416 6.059 -3.584 1.00 88.38 109 GLY A C 1
ATOM 820 O O . GLY A 1 109 ? 4.939 7.083 -3.102 1.00 88.38 109 GLY A O 1
ATOM 821 N N . THR A 1 110 ? 4.736 4.907 -3.631 1.00 93.19 110 THR A N 1
ATOM 822 C CA . THR A 1 110 ? 3.424 4.727 -2.984 1.00 93.19 110 THR A CA 1
ATOM 823 C C . THR A 1 110 ? 3.556 4.902 -1.473 1.00 93.19 110 THR A C 1
ATOM 825 O O . THR A 1 110 ? 4.416 4.281 -0.847 1.00 93.19 110 THR A O 1
ATOM 828 N N . LYS A 1 111 ? 2.697 5.735 -0.882 1.00 95.12 111 LYS A N 1
ATOM 829 C CA . LYS A 1 111 ? 2.594 5.928 0.569 1.00 95.12 111 LYS A CA 1
ATOM 830 C C . LYS A 1 111 ? 1.478 5.038 1.099 1.00 95.12 111 LYS A C 1
ATOM 832 O O . LYS A 1 111 ? 0.381 5.055 0.550 1.00 95.12 111 LYS A O 1
ATOM 837 N N . LEU A 1 112 ? 1.753 4.272 2.148 1.00 97.56 112 LEU A N 1
ATOM 838 C CA . LEU A 1 112 ? 0.776 3.408 2.808 1.00 97.56 112 LEU A CA 1
ATOM 839 C C . LEU A 1 112 ? 0.645 3.853 4.266 1.00 97.56 112 LEU A C 1
ATOM 841 O O . LEU A 1 112 ? 1.655 3.997 4.952 1.00 97.56 112 LEU A O 1
ATOM 845 N N . SER A 1 113 ? -0.576 4.077 4.738 1.00 97.44 113 SER A N 1
ATOM 846 C CA . SER A 1 113 ? -0.891 4.473 6.115 1.00 97.44 113 SER A CA 1
ATOM 847 C C . SER A 1 113 ? -1.939 3.535 6.719 1.00 97.44 113 SER A C 1
ATOM 849 O O . SER A 1 113 ? -2.710 2.890 6.003 1.00 97.44 113 SER A O 1
ATOM 851 N N . LEU A 1 114 ? -1.953 3.438 8.050 1.00 97.50 114 LEU A N 1
ATOM 852 C CA . LEU A 1 114 ? -2.898 2.612 8.800 1.00 97.50 114 LEU A CA 1
ATOM 853 C C . LEU A 1 114 ? -3.542 3.448 9.910 1.00 97.50 114 LEU A C 1
ATOM 855 O O . LEU A 1 114 ? -3.037 3.516 11.022 1.00 97.50 114 LEU A O 1
ATOM 859 N N . ILE A 1 115 ? -4.670 4.083 9.622 1.00 96.38 115 ILE A N 1
ATOM 860 C CA . ILE A 1 115 ? -5.392 4.939 10.572 1.00 96.38 115 ILE A CA 1
ATOM 861 C C . ILE A 1 115 ? -6.038 4.049 11.655 1.00 96.38 115 ILE A C 1
ATOM 863 O O . ILE A 1 115 ? -6.639 3.030 11.294 1.00 96.38 115 ILE A O 1
ATOM 867 N N . PRO A 1 116 ? -5.944 4.389 12.961 1.00 94.31 116 PRO A N 1
ATOM 868 C CA . PRO A 1 116 ? -5.462 5.651 13.543 1.00 94.31 116 PRO A CA 1
ATOM 869 C C . PRO A 1 116 ? -3.975 5.669 13.953 1.00 94.31 116 PRO A C 1
ATOM 871 O O . PRO A 1 116 ? -3.554 6.586 14.656 1.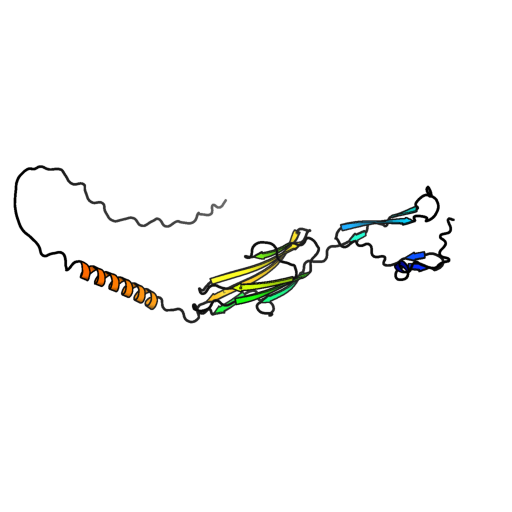00 94.31 116 PRO A O 1
ATOM 874 N N . PHE A 1 117 ? -3.166 4.683 13.559 1.00 93.06 117 PHE A N 1
ATOM 875 C CA . PHE A 1 117 ? -1.734 4.682 13.860 1.00 93.06 117 PHE A CA 1
ATOM 876 C C . PHE A 1 117 ? -1.017 5.785 13.052 1.00 93.06 117 PHE A C 1
ATOM 878 O O . PHE A 1 117 ? -1.263 5.930 11.852 1.00 93.06 117 PHE A O 1
ATOM 885 N N . PRO A 1 118 ? -0.142 6.589 13.681 1.00 92.94 118 PRO A N 1
ATOM 886 C CA . PRO A 1 118 ? 0.524 7.696 13.006 1.00 92.94 118 PRO A CA 1
ATOM 887 C C . PRO A 1 118 ? 1.636 7.215 12.063 1.00 92.94 118 PRO A C 1
ATOM 889 O O . PRO A 1 118 ? 2.333 6.239 12.338 1.00 92.94 118 PRO A O 1
ATOM 892 N N . GLY A 1 119 ? 1.863 7.977 10.991 1.00 93.44 119 GLY A N 1
ATOM 893 C CA . GLY A 1 119 ? 2.961 7.757 10.049 1.00 93.44 119 GLY A CA 1
ATOM 894 C C . GLY A 1 119 ? 2.626 6.816 8.889 1.00 93.44 119 GLY A C 1
ATOM 895 O O . GLY A 1 119 ? 1.465 6.533 8.597 1.00 93.44 119 GLY A O 1
ATOM 896 N N . ASN A 1 120 ? 3.676 6.370 8.195 1.00 95.50 120 ASN A N 1
ATOM 897 C CA . ASN A 1 120 ? 3.572 5.417 7.091 1.00 95.50 120 ASN A CA 1
ATOM 898 C C . ASN A 1 120 ? 3.958 4.012 7.568 1.00 95.50 120 ASN A C 1
ATOM 900 O O . ASN A 1 120 ? 4.873 3.856 8.377 1.00 95.50 120 ASN A O 1
ATOM 904 N N . VAL A 1 121 ? 3.311 2.996 7.006 1.00 96.81 121 VAL A N 1
ATOM 905 C CA . VAL A 1 121 ? 3.611 1.577 7.221 1.00 96.81 121 VAL A CA 1
ATOM 906 C C . VAL A 1 121 ? 4.288 0.969 5.979 1.00 96.81 121 VAL A C 1
ATOM 908 O O . VAL A 1 121 ? 4.078 1.458 4.867 1.00 96.81 121 VAL A O 1
ATOM 911 N N . PRO A 1 122 ? 5.115 -0.085 6.122 1.00 96.81 122 PRO A N 1
ATOM 912 C CA . PRO A 1 122 ? 5.676 -0.812 4.979 1.00 96.81 122 PRO A CA 1
ATOM 913 C C . PRO A 1 122 ? 4.579 -1.502 4.156 1.00 96.81 122 PRO A C 1
ATOM 915 O O . PRO A 1 122 ? 3.526 -1.838 4.693 1.00 96.81 122 PRO A O 1
ATOM 918 N N . LEU A 1 123 ? 4.843 -1.765 2.868 1.00 95.62 123 LEU A N 1
ATOM 919 C CA . LEU A 1 123 ? 3.896 -2.425 1.948 1.00 95.62 123 LEU A CA 1
ATOM 920 C C . LEU A 1 123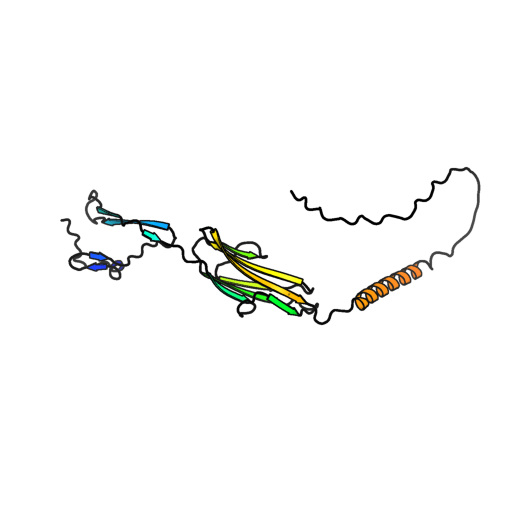 ? 3.416 -3.804 2.433 1.00 95.62 123 LEU A C 1
ATOM 922 O O . LEU A 1 123 ? 2.295 -4.209 2.131 1.00 95.62 123 LEU A O 1
ATOM 926 N N . GLU A 1 124 ? 4.239 -4.499 3.213 1.00 97.56 124 GLU A N 1
ATOM 927 C CA . GLU A 1 124 ? 3.890 -5.729 3.916 1.00 97.56 124 GLU A CA 1
ATOM 928 C C . GLU A 1 124 ? 4.253 -5.578 5.393 1.00 97.56 124 GLU A C 1
ATOM 930 O O . GLU A 1 124 ? 5.320 -5.054 5.722 1.00 97.56 124 GLU A O 1
ATOM 935 N N . GLY A 1 125 ? 3.366 -6.007 6.290 1.00 97.38 125 GLY A N 1
ATOM 936 C CA . GLY A 1 125 ? 3.595 -5.870 7.722 1.00 97.38 125 GLY A CA 1
ATOM 937 C C . GLY A 1 125 ? 2.464 -6.399 8.594 1.00 97.38 125 GLY A C 1
ATOM 938 O O . GLY A 1 125 ? 1.453 -6.926 8.121 1.00 97.38 125 GLY A O 1
ATOM 939 N N . SER A 1 126 ? 2.655 -6.264 9.906 1.00 97.56 126 SER A N 1
ATOM 940 C CA . SER A 1 126 ? 1.634 -6.575 10.903 1.00 97.56 126 SER A CA 1
ATOM 941 C C . SER A 1 126 ? 1.780 -5.704 12.149 1.00 97.56 126 SER A C 1
ATOM 943 O O . SER A 1 126 ? 2.884 -5.270 12.476 1.00 97.56 126 SER A O 1
ATOM 945 N N . VAL A 1 127 ? 0.670 -5.447 12.843 1.00 96.44 127 VAL A N 1
ATOM 946 C CA . VAL A 1 127 ? 0.636 -4.689 14.100 1.00 96.44 127 VAL A CA 1
ATOM 947 C C . VAL A 1 127 ? -0.302 -5.362 15.113 1.00 96.44 127 VAL A C 1
ATOM 949 O O . VAL A 1 127 ? -1.411 -5.768 14.748 1.00 96.44 127 VAL A O 1
ATOM 952 N N . PRO A 1 128 ? 0.105 -5.501 16.389 1.00 95.69 128 PRO A N 1
ATOM 953 C CA . PRO A 1 128 ? -0.796 -5.917 17.453 1.00 95.69 128 PRO A CA 1
ATOM 954 C C . PRO A 1 128 ? -1.702 -4.751 17.872 1.00 95.69 128 PRO A C 1
ATOM 956 O O . PRO A 1 128 ? -1.236 -3.671 18.232 1.00 95.69 128 PRO A O 1
ATOM 959 N N . ILE A 1 129 ? -3.008 -4.989 17.875 1.00 92.31 129 ILE A N 1
ATOM 960 C CA . ILE A 1 129 ? -4.054 -4.028 18.223 1.00 92.31 129 ILE A CA 1
ATOM 961 C C . ILE A 1 129 ? -4.662 -4.446 19.553 1.00 92.31 129 ILE A C 1
ATOM 963 O O . ILE A 1 129 ? -5.200 -5.547 19.674 1.00 92.31 129 ILE A O 1
ATOM 967 N N . ARG A 1 130 ? -4.576 -3.572 20.557 1.00 89.69 130 ARG A N 1
ATOM 968 C CA . ARG A 1 130 ? -5.188 -3.779 21.875 1.00 89.69 130 ARG A CA 1
ATOM 969 C C . ARG A 1 130 ? -6.473 -2.971 21.959 1.00 89.69 130 ARG A C 1
ATOM 971 O O . ARG A 1 130 ? -6.449 -1.774 21.688 1.00 89.69 130 ARG A O 1
ATOM 978 N N . LEU A 1 131 ? -7.571 -3.612 22.345 1.00 86.62 131 LEU A N 1
ATOM 979 C CA . LEU A 1 131 ? -8.831 -2.918 22.625 1.00 86.62 131 LEU A CA 1
ATOM 980 C C . LEU A 1 131 ? -8.929 -2.618 24.124 1.00 86.62 131 LEU A C 1
ATOM 982 O O . LEU A 1 131 ? -8.393 -3.364 24.945 1.00 86.62 131 LEU A O 1
ATOM 986 N N . GLY A 1 132 ? -9.607 -1.528 24.480 1.00 82.19 132 GLY A N 1
ATOM 987 C CA . GLY A 1 132 ? -9.852 -1.180 25.880 1.00 82.19 132 GLY A CA 1
ATOM 988 C C . GLY A 1 132 ? -10.749 -2.202 26.601 1.00 82.19 132 GLY A C 1
ATOM 989 O O . GLY A 1 132 ? -11.445 -2.983 25.950 1.00 82.19 132 GLY A O 1
ATOM 990 N N . PRO A 1 133 ? -10.766 -2.195 27.947 1.00 80.56 133 PRO A N 1
ATOM 991 C CA . PRO A 1 133 ? -11.652 -3.043 28.748 1.00 80.56 133 PRO A CA 1
ATOM 992 C C . PRO A 1 133 ? -13.114 -2.555 28.772 1.00 80.56 133 PRO A C 1
ATOM 994 O O . PRO A 1 133 ? -13.959 -3.218 29.367 1.00 80.56 133 PRO A O 1
ATOM 997 N N . THR A 1 134 ? -13.418 -1.409 28.151 1.00 83.81 134 THR A N 1
ATOM 998 C CA . THR A 1 134 ? -14.760 -0.819 28.054 1.00 83.81 134 THR A CA 1
ATOM 999 C C . THR A 1 134 ? -15.372 -1.010 26.656 1.00 83.81 134 THR A C 1
ATOM 1001 O O . THR A 1 134 ? -14.638 -0.990 25.662 1.00 83.81 134 THR A O 1
ATOM 1004 N N . PRO A 1 135 ? -16.706 -1.196 26.549 1.00 85.56 135 PRO A N 1
ATOM 1005 C CA . PRO A 1 135 ? -17.401 -1.279 25.264 1.00 85.56 135 PRO A CA 1
ATOM 1006 C C . PRO A 1 135 ? -17.160 -0.033 24.409 1.00 85.56 135 PRO A C 1
ATOM 1008 O O . PRO A 1 135 ? -17.315 1.091 24.885 1.00 85.56 135 PRO A O 1
ATOM 1011 N N . THR A 1 136 ? -16.745 -0.223 23.159 1.00 89.44 136 THR A N 1
ATOM 1012 C CA . THR A 1 136 ? -16.377 0.859 22.241 1.00 89.44 136 THR A CA 1
ATOM 1013 C C . THR A 1 136 ? -16.471 0.412 20.783 1.00 89.44 136 THR A C 1
ATOM 1015 O O . THR A 1 136 ? -16.443 -0.779 20.479 1.00 89.44 136 THR A O 1
ATOM 1018 N N . SER A 1 137 ? -16.558 1.371 19.862 1.00 92.88 137 SER A N 1
ATOM 1019 C CA . SER A 1 137 ? -16.463 1.139 18.421 1.00 92.88 137 SER A CA 1
ATOM 1020 C C . SER A 1 137 ? -15.181 1.776 17.899 1.00 92.88 137 SER A C 1
ATOM 1022 O O . SER A 1 137 ? -14.972 2.976 18.061 1.00 92.88 137 SER A O 1
ATOM 1024 N N . SER A 1 138 ? -14.328 0.988 17.248 1.00 92.56 138 SER A N 1
ATOM 1025 C CA . SER A 1 138 ? -13.074 1.446 16.648 1.00 92.56 138 SER A CA 1
ATOM 1026 C C . SER A 1 138 ? -13.020 1.058 15.175 1.00 92.56 138 SER A C 1
ATOM 1028 O O . SER A 1 138 ? -13.296 -0.087 14.826 1.00 92.56 138 SER A O 1
ATOM 1030 N N . THR A 1 139 ? -12.654 2.000 14.306 1.00 96.06 139 THR A N 1
ATOM 1031 C CA . THR A 1 139 ? -12.466 1.746 12.873 1.00 96.06 139 THR A CA 1
ATOM 1032 C C . THR A 1 139 ? -10.988 1.834 12.528 1.00 96.06 139 THR A C 1
ATOM 1034 O O . THR A 1 139 ? -10.306 2.790 12.895 1.00 96.06 139 THR A O 1
ATOM 1037 N N . LEU A 1 140 ? -10.512 0.827 11.804 1.00 96.19 140 LEU A N 1
ATOM 1038 C CA . LEU A 1 140 ? -9.146 0.696 11.318 1.00 96.19 140 LEU A CA 1
ATOM 1039 C C . LEU A 1 140 ? -9.170 0.805 9.800 1.00 96.19 140 LEU A C 1
ATOM 1041 O O . LEU A 1 140 ? -9.935 0.089 9.154 1.00 96.19 140 LEU A O 1
ATOM 1045 N N . THR A 1 141 ? -8.329 1.663 9.229 1.00 97.69 141 THR A N 1
ATOM 1046 C CA . THR A 1 141 ? -8.324 1.936 7.786 1.00 97.69 141 THR A CA 1
ATOM 1047 C C . THR A 1 141 ? -6.910 1.856 7.235 1.00 97.69 141 THR A C 1
ATOM 1049 O O . THR A 1 141 ? -6.062 2.673 7.582 1.00 97.69 141 THR A O 1
ATOM 1052 N N . LEU A 1 142 ? -6.673 0.890 6.348 1.00 98.12 142 LEU A N 1
ATOM 1053 C CA . LEU A 1 142 ? -5.472 0.814 5.523 1.00 98.12 142 LEU A CA 1
ATOM 1054 C C . LEU A 1 142 ? -5.699 1.652 4.258 1.00 98.12 142 LEU A C 1
ATOM 1056 O O . LEU A 1 142 ? -6.661 1.400 3.530 1.00 98.12 142 LEU A O 1
ATOM 1060 N N . GLN A 1 143 ? -4.831 2.626 3.992 1.00 97.56 143 GLN A N 1
ATOM 1061 C CA . GLN A 1 143 ? -4.927 3.528 2.841 1.00 97.56 143 GLN A CA 1
ATOM 1062 C C . GLN A 1 143 ? -3.598 3.558 2.082 1.00 97.56 143 GLN A C 1
ATOM 1064 O O . GLN A 1 143 ? -2.567 3.934 2.636 1.00 97.56 143 GLN A O 1
ATOM 1069 N N . ALA A 1 144 ? -3.627 3.184 0.805 1.00 97.00 144 ALA A N 1
ATOM 1070 C CA . ALA A 1 144 ? -2.519 3.322 -0.134 1.00 97.00 144 ALA A CA 1
ATOM 1071 C C . ALA A 1 144 ? -2.769 4.528 -1.047 1.00 97.00 144 ALA A C 1
ATOM 1073 O O . ALA A 1 144 ? -3.852 4.649 -1.613 1.00 97.00 144 ALA A O 1
ATOM 1074 N N . ILE A 1 145 ? -1.770 5.393 -1.217 1.00 95.38 145 ILE A N 1
ATOM 1075 C CA . ILE A 1 145 ? -1.793 6.544 -2.127 1.00 95.38 145 ILE A CA 1
ATOM 1076 C C . ILE A 1 145 ? -0.601 6.417 -3.074 1.00 95.38 145 ILE A C 1
ATOM 1078 O O . ILE A 1 145 ? 0.556 6.484 -2.646 1.00 95.38 145 ILE A O 1
ATOM 1082 N N . SER A 1 146 ? -0.877 6.203 -4.356 1.00 91.88 146 SER A N 1
ATOM 1083 C CA . SER A 1 146 ? 0.143 6.029 -5.391 1.00 91.88 146 SER A CA 1
ATOM 1084 C C . SER A 1 146 ? 0.794 7.367 -5.793 1.00 91.88 146 SER A C 1
ATOM 1086 O O . SER A 1 146 ? 0.243 8.438 -5.519 1.00 91.88 146 SER A O 1
ATOM 1088 N N . PRO A 1 147 ? 1.941 7.353 -6.503 1.00 88.81 147 PRO A N 1
ATOM 1089 C CA . PRO A 1 147 ? 2.559 8.574 -7.031 1.00 88.81 147 PRO A CA 1
ATOM 1090 C C . PRO A 1 147 ? 1.685 9.361 -8.021 1.00 88.81 147 PRO A C 1
ATOM 1092 O O . PRO A 1 147 ? 1.915 10.553 -8.202 1.00 88.81 147 PRO A O 1
ATOM 1095 N N . SER A 1 148 ? 0.700 8.720 -8.663 1.00 87.19 148 SER A N 1
ATOM 1096 C CA . SER A 1 148 ? -0.270 9.377 -9.553 1.00 87.19 148 SER A CA 1
ATOM 1097 C C . SER A 1 148 ? -1.479 9.965 -8.813 1.00 87.19 148 SER A C 1
ATOM 1099 O O . SER A 1 148 ? -2.344 10.560 -9.449 1.00 87.19 148 SER A O 1
ATOM 1101 N N . GLY A 1 149 ? -1.558 9.807 -7.486 1.00 89.00 149 GLY A N 1
ATOM 1102 C CA . GLY A 1 149 ? -2.679 10.269 -6.662 1.00 89.00 149 GLY A CA 1
ATOM 1103 C C . GLY A 1 149 ? -3.863 9.298 -6.583 1.00 89.00 149 GLY A C 1
ATOM 1104 O O . GLY A 1 149 ? -4.826 9.586 -5.873 1.00 89.00 149 GLY A O 1
ATOM 1105 N N . GLU A 1 150 ? -3.794 8.144 -7.255 1.00 90.75 150 GLU A N 1
ATOM 1106 C CA . GLU A 1 150 ? -4.770 7.060 -7.096 1.00 90.75 150 GLU A CA 1
ATOM 1107 C C . GLU A 1 150 ? -4.750 6.556 -5.645 1.00 90.75 150 GLU A C 1
ATOM 1109 O O . GLU A 1 150 ? -3.681 6.294 -5.084 1.00 90.75 150 GLU A O 1
ATOM 1114 N N . GLN A 1 151 ? -5.932 6.421 -5.039 1.00 94.06 151 GLN A N 1
ATOM 1115 C CA . GLN A 1 151 ? -6.082 5.946 -3.667 1.00 94.06 151 GLN A CA 1
ATOM 1116 C C . GLN A 1 151 ? -6.808 4.605 -3.628 1.00 94.06 151 GLN A C 1
ATOM 1118 O O . GLN A 1 151 ? -7.855 4.441 -4.252 1.00 94.06 151 GLN A O 1
ATOM 1123 N N . LEU A 1 152 ? -6.283 3.674 -2.835 1.00 96.12 152 LEU A N 1
ATOM 1124 C CA . LEU A 1 152 ? -6.918 2.396 -2.539 1.00 96.12 152 LEU A CA 1
ATOM 1125 C C . LEU A 1 152 ? -7.042 2.229 -1.026 1.00 96.12 152 LEU A C 1
ATOM 1127 O O . LEU A 1 152 ? -6.045 2.250 -0.306 1.00 96.12 152 LEU A O 1
ATOM 1131 N N . THR A 1 153 ? -8.268 2.024 -0.554 1.00 96.81 153 THR A N 1
ATOM 1132 C CA . THR A 1 153 ? -8.593 2.022 0.875 1.00 96.81 153 THR A CA 1
ATOM 1133 C C . THR A 1 153 ? -9.334 0.747 1.256 1.00 96.81 153 THR A C 1
ATOM 1135 O O . THR A 1 153 ? -10.205 0.285 0.518 1.00 96.81 153 THR A O 1
ATOM 1138 N N . ARG A 1 154 ? -9.028 0.183 2.427 1.00 97.50 154 ARG A N 1
ATOM 1139 C CA . ARG A 1 154 ? -9.799 -0.908 3.031 1.00 97.50 154 ARG A CA 1
ATOM 1140 C C . ARG A 1 154 ? -9.924 -0.699 4.532 1.00 97.50 154 ARG A C 1
ATOM 1142 O O . ARG A 1 154 ? -8.923 -0.515 5.221 1.00 97.50 154 ARG A O 1
ATOM 1149 N N . SER A 1 155 ? -11.155 -0.771 5.027 1.00 97.44 155 SER A N 1
ATOM 1150 C CA . SER A 1 155 ? -11.476 -0.529 6.432 1.00 97.44 155 SER A CA 1
ATOM 1151 C C . SER A 1 155 ? -12.126 -1.742 7.081 1.00 97.44 155 SER A C 1
ATOM 1153 O O . SER A 1 155 ? -12.802 -2.524 6.410 1.00 97.44 155 SER A O 1
ATOM 1155 N N . ILE A 1 156 ? -11.939 -1.864 8.393 1.00 97.50 156 ILE A N 1
ATOM 1156 C CA . ILE A 1 156 ? -12.726 -2.736 9.266 1.00 97.50 156 ILE A CA 1
ATOM 1157 C C . ILE A 1 156 ? -13.191 -1.951 10.488 1.00 97.50 156 ILE A C 1
ATOM 1159 O O . ILE A 1 156 ? -12.443 -1.135 11.028 1.00 97.50 156 ILE A O 1
ATOM 1163 N N . THR A 1 157 ? -14.403 -2.227 10.952 1.00 96.69 157 THR A N 1
ATOM 1164 C CA . THR A 1 157 ? -14.921 -1.721 12.224 1.00 96.69 157 THR A CA 1
ATOM 1165 C C . THR A 1 157 ? -14.963 -2.854 13.239 1.00 96.69 157 THR A C 1
ATOM 1167 O O . THR A 1 157 ? -15.420 -3.957 12.947 1.00 96.69 157 THR A O 1
ATOM 1170 N N . ILE A 1 158 ? -14.472 -2.585 14.443 1.00 95.00 158 ILE A N 1
ATOM 1171 C CA . ILE A 1 158 ? -14.490 -3.499 15.577 1.00 95.00 158 ILE A CA 1
ATOM 1172 C C . ILE A 1 158 ? -15.336 -2.854 16.669 1.00 95.00 158 ILE A C 1
ATOM 1174 O O . ILE A 1 158 ? -14.964 -1.820 17.224 1.00 95.00 158 ILE A O 1
ATOM 1178 N N . GLN A 1 159 ? -16.474 -3.470 16.970 1.00 93.06 159 GLN A N 1
ATOM 1179 C CA . GLN A 1 159 ? -17.352 -3.103 18.072 1.00 93.06 159 GLN A CA 1
ATOM 1180 C C . GLN A 1 159 ? -17.146 -4.086 19.221 1.00 93.06 159 GLN A C 1
ATOM 1182 O O . GLN A 1 159 ? -17.207 -5.302 19.029 1.00 93.06 159 GLN A O 1
ATOM 1187 N N . THR A 1 160 ? -16.904 -3.570 20.421 1.00 91.94 160 THR A N 1
ATOM 1188 C CA . THR A 1 160 ? -16.832 -4.367 21.645 1.00 91.94 160 THR A CA 1
ATOM 1189 C C . THR A 1 160 ? -18.074 -4.167 22.499 1.00 91.94 160 THR A C 1
ATOM 1191 O O . THR A 1 160 ? -18.609 -3.063 22.589 1.00 91.94 160 THR A O 1
ATOM 1194 N N . TYR A 1 161 ? -18.526 -5.238 23.148 1.00 89.88 161 TYR A N 1
ATOM 1195 C CA . TYR A 1 161 ? -19.669 -5.215 24.059 1.00 89.88 161 TYR A CA 1
ATOM 1196 C C . TYR A 1 161 ? -19.371 -6.015 25.327 1.00 89.88 161 TYR A C 1
ATOM 1198 O O . TYR A 1 161 ? -18.575 -6.955 25.306 1.00 89.88 161 TYR A O 1
ATOM 1206 N N . ASP A 1 162 ? -20.016 -5.645 26.429 1.00 87.38 162 ASP A N 1
ATOM 1207 C CA . ASP A 1 162 ? -19.982 -6.430 27.660 1.00 87.38 162 ASP A CA 1
ATOM 1208 C C . ASP A 1 162 ? -21.092 -7.499 27.591 1.00 87.38 162 ASP A C 1
ATOM 1210 O O . ASP A 1 162 ? -22.268 -7.133 27.495 1.00 87.38 162 ASP A O 1
ATOM 1214 N N . PRO A 1 163 ? -20.769 -8.807 27.588 1.00 84.12 163 PRO A N 1
ATOM 1215 C CA . PRO A 1 163 ? -21.774 -9.868 27.576 1.00 84.12 163 PRO A CA 1
ATOM 1216 C C . PRO A 1 163 ? -22.487 -10.040 28.928 1.00 84.12 163 PRO A C 1
ATOM 1218 O O . PRO A 1 163 ? -23.504 -10.727 28.988 1.00 84.12 163 PRO A O 1
ATOM 1221 N N . ASN A 1 164 ? -21.968 -9.454 30.011 1.00 84.06 164 ASN A N 1
ATOM 1222 C CA . ASN A 1 164 ? -22.534 -9.522 31.355 1.00 84.06 164 ASN A CA 1
ATOM 1223 C C . ASN A 1 164 ? -22.456 -8.138 32.029 1.00 84.06 164 ASN A C 1
ATOM 1225 O O . ASN A 1 164 ? -21.699 -7.965 32.990 1.00 84.06 164 ASN A O 1
ATOM 1229 N N . PRO A 1 165 ? -23.229 -7.146 31.538 1.00 70.81 165 PRO A N 1
ATOM 1230 C CA . PRO A 1 165 ? -23.175 -5.788 32.055 1.00 70.81 165 PRO A CA 1
ATOM 1231 C C . PRO A 1 165 ? -23.468 -5.786 33.555 1.00 70.81 165 PRO A C 1
ATOM 1233 O O . PRO A 1 165 ? -24.561 -6.154 34.001 1.00 70.81 165 PRO A O 1
ATOM 1236 N N . THR A 1 166 ? -22.494 -5.343 34.352 1.00 64.25 166 THR A N 1
ATOM 1237 C CA . THR A 1 166 ? -22.679 -5.125 35.785 1.00 64.25 166 THR A CA 1
ATOM 1238 C C . THR A 1 166 ? -23.813 -4.123 35.977 1.00 64.25 166 THR A C 1
ATOM 1240 O O . THR A 1 166 ? -23.643 -2.937 35.702 1.00 64.25 166 THR A O 1
ATOM 1243 N N . LYS A 1 167 ? -24.982 -4.608 36.432 1.00 61.09 167 LYS A N 1
ATOM 1244 C CA . LYS A 1 167 ? -26.181 -3.780 36.646 1.00 61.09 167 LYS A CA 1
ATOM 1245 C C . LYS A 1 167 ? -25.801 -2.460 37.340 1.00 61.09 167 LYS A C 1
ATOM 1247 O O . LYS A 1 167 ? -25.169 -2.540 38.402 1.00 61.09 167 LYS A O 1
ATOM 1252 N N . PRO A 1 168 ? -26.217 -1.285 36.818 1.00 59.69 168 PRO A N 1
ATOM 1253 C CA . PRO A 1 168 ? -25.855 0.020 37.383 1.00 59.69 168 PRO A CA 1
ATOM 1254 C C . PRO A 1 168 ? -26.104 0.130 38.894 1.00 59.69 168 PRO A C 1
ATOM 1256 O O . PRO A 1 168 ? -25.315 0.739 39.615 1.00 59.69 168 PRO A O 1
ATOM 1259 N N . GLU A 1 169 ? -27.144 -0.552 39.385 1.00 58.16 169 GLU A N 1
ATOM 1260 C CA . GLU A 1 169 ? -27.495 -0.683 40.803 1.00 58.16 169 GLU A CA 1
ATOM 1261 C C . GLU A 1 169 ? -26.326 -1.117 41.699 1.00 58.16 169 GLU A C 1
ATOM 1263 O O . GLU A 1 169 ? -26.174 -0.571 42.786 1.00 58.16 169 GLU A O 1
ATOM 1268 N N . LYS A 1 170 ? -25.464 -2.058 41.276 1.00 55.88 170 LYS A N 1
ATOM 1269 C CA . LYS A 1 170 ? -24.346 -2.521 42.124 1.00 55.88 170 LYS A CA 1
ATOM 1270 C C . LYS A 1 170 ? -23.243 -1.475 42.267 1.00 55.88 170 LYS A C 1
ATOM 1272 O O . LYS A 1 170 ? -22.629 -1.390 43.327 1.00 55.88 170 LYS A O 1
ATOM 1277 N N . VAL A 1 171 ? -23.004 -0.676 41.227 1.00 60.97 171 VAL A N 1
ATOM 1278 C CA . VAL A 1 171 ? -21.998 0.398 41.253 1.00 60.97 171 VAL A CA 1
ATOM 1279 C C . VAL A 1 171 ? -22.524 1.586 42.065 1.00 60.97 171 VAL A C 1
ATOM 1281 O O . VAL A 1 171 ? -21.813 2.105 42.924 1.00 60.97 171 VAL A O 1
ATOM 1284 N N . ALA A 1 172 ? -23.798 1.946 41.881 1.00 59.97 172 ALA A N 1
ATOM 1285 C CA . ALA A 1 172 ? -24.470 2.976 42.671 1.00 59.97 172 ALA A CA 1
ATOM 1286 C C . ALA A 1 172 ? -24.581 2.597 44.162 1.00 59.97 172 ALA A C 1
ATOM 1288 O O . ALA A 1 172 ? -24.274 3.416 45.025 1.00 59.97 172 ALA A O 1
ATOM 1289 N N . ALA A 1 173 ? -24.943 1.349 44.482 1.00 58.47 173 ALA A N 1
ATOM 1290 C CA . ALA A 1 173 ? -25.030 0.869 45.862 1.00 58.47 173 ALA A CA 1
ATOM 1291 C C . ALA A 1 173 ? -23.661 0.833 46.561 1.00 58.47 173 ALA A C 1
ATOM 1293 O O . ALA A 1 173 ? -23.569 1.193 47.733 1.00 58.47 173 ALA A O 1
ATOM 1294 N N . ALA A 1 174 ? -22.588 0.459 45.854 1.00 60.16 174 ALA A N 1
ATOM 1295 C CA . ALA A 1 174 ? -21.230 0.511 46.399 1.00 60.16 174 ALA A CA 1
ATOM 1296 C C . ALA A 1 174 ? -20.774 1.955 46.679 1.00 60.16 174 ALA A C 1
ATOM 1298 O O . ALA A 1 174 ? -20.208 2.223 47.739 1.00 60.16 174 ALA A O 1
ATOM 1299 N N . ALA A 1 175 ? -21.070 2.898 45.776 1.00 61.06 175 ALA A N 1
ATOM 1300 C CA . ALA A 1 175 ? -20.784 4.318 45.982 1.00 61.06 175 ALA A CA 1
ATOM 1301 C C . ALA A 1 175 ? -21.583 4.907 47.162 1.00 61.06 175 ALA A C 1
ATOM 1303 O O . ALA A 1 175 ? -21.015 5.603 48.003 1.00 61.06 175 ALA A O 1
ATOM 1304 N N . ALA A 1 176 ? -22.872 4.572 47.279 1.00 60.97 176 ALA A N 1
ATOM 1305 C CA . ALA A 1 176 ? -23.719 4.993 48.394 1.00 60.97 176 ALA A CA 1
ATOM 1306 C C . ALA A 1 176 ? -23.252 4.408 49.740 1.00 60.97 176 ALA A C 1
ATOM 1308 O O . ALA A 1 176 ? -23.185 5.131 50.733 1.00 60.97 176 ALA A O 1
ATOM 1309 N N . ALA A 1 177 ? -22.864 3.128 49.780 1.00 62.97 177 ALA A N 1
ATOM 1310 C CA . ALA A 1 177 ? -22.327 2.491 50.983 1.00 62.97 177 ALA A CA 1
ATOM 1311 C C . ALA A 1 177 ? -20.973 3.092 51.412 1.00 62.97 177 ALA A C 1
ATOM 1313 O O . ALA A 1 177 ? -20.727 3.287 52.606 1.00 62.97 177 ALA A O 1
ATOM 1314 N N . ALA A 1 178 ? -20.107 3.442 50.453 1.00 65.81 178 ALA A N 1
ATOM 1315 C CA . ALA A 1 178 ? -18.849 4.134 50.726 1.00 65.81 178 ALA A CA 1
ATOM 1316 C C . ALA A 1 178 ? -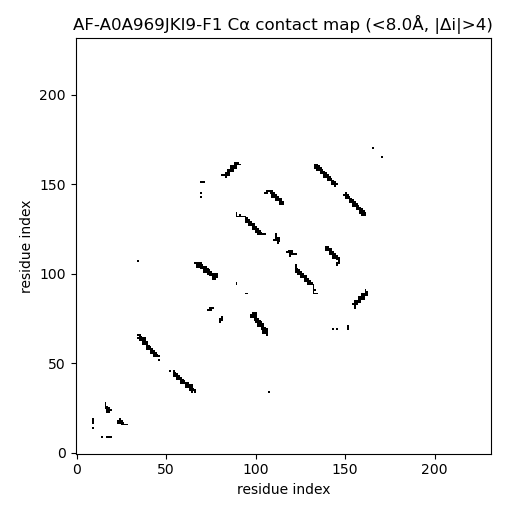19.080 5.555 51.276 1.00 65.81 178 ALA A C 1
ATOM 1318 O O . ALA A 1 178 ? -18.451 5.931 52.265 1.00 65.81 178 ALA A O 1
ATOM 1319 N N . ALA A 1 179 ? -20.018 6.313 50.697 1.00 65.00 179 ALA A N 1
ATOM 1320 C CA . ALA A 1 179 ? -20.392 7.644 51.177 1.00 65.00 179 ALA A CA 1
ATOM 1321 C C . ALA A 1 179 ? -20.997 7.602 52.593 1.00 65.00 179 ALA A C 1
ATOM 1323 O O . ALA A 1 179 ? -20.561 8.346 53.471 1.00 65.00 179 ALA A O 1
ATOM 1324 N N . ALA A 1 180 ? -21.926 6.675 52.856 1.00 62.28 180 ALA A N 1
ATOM 1325 C CA . ALA A 1 180 ? -22.493 6.464 54.190 1.00 62.28 180 ALA A CA 1
ATOM 1326 C C . ALA A 1 180 ? -21.405 6.157 55.237 1.00 62.28 180 ALA A C 1
ATOM 1328 O O . ALA A 1 180 ? -21.397 6.746 56.316 1.00 62.28 180 ALA A O 1
ATOM 1329 N N . SER A 1 181 ? -20.429 5.312 54.888 1.00 66.88 181 SER A N 1
ATOM 1330 C CA . SER A 1 181 ? -19.314 4.954 55.779 1.00 66.88 181 SER A CA 1
ATOM 1331 C C . SER A 1 181 ? -18.395 6.137 56.123 1.00 66.88 181 SER A C 1
ATOM 1333 O O . SER A 1 181 ? -17.790 6.148 57.196 1.00 66.88 181 SER A O 1
ATOM 1335 N N . GLN A 1 182 ? -18.285 7.147 55.251 1.00 62.50 182 GLN A N 1
ATOM 1336 C CA . GLN A 1 182 ? -17.530 8.372 55.549 1.00 62.50 182 GLN A CA 1
ATOM 1337 C C . GLN A 1 182 ? -18.288 9.295 56.514 1.00 62.50 182 GLN A C 1
ATOM 1339 O O . GLN A 1 182 ? -17.672 9.858 57.419 1.00 62.50 182 GLN A O 1
ATOM 1344 N N . ILE A 1 183 ? -19.616 9.393 56.384 1.00 60.69 183 ILE A N 1
ATOM 1345 C CA . ILE A 1 183 ? -20.464 10.207 57.271 1.00 60.69 183 ILE A CA 1
ATOM 1346 C C . ILE A 1 183 ? -20.402 9.676 58.713 1.00 60.69 183 ILE A C 1
ATOM 1348 O O . ILE A 1 183 ? -20.153 10.448 59.641 1.00 60.69 183 ILE A O 1
ATOM 1352 N N . THR A 1 184 ? -20.517 8.358 58.912 1.00 58.66 184 THR A N 1
ATOM 1353 C CA . THR A 1 184 ? -20.428 7.743 60.251 1.00 58.66 184 THR A CA 1
ATOM 1354 C C . THR A 1 184 ? -19.062 7.974 60.909 1.00 58.66 184 THR A C 1
ATOM 1356 O O . THR A 1 184 ? -18.976 8.168 62.122 1.00 58.66 184 THR A O 1
ATOM 1359 N N . LYS A 1 185 ? -17.982 7.999 60.115 1.00 59.09 185 LYS A N 1
ATOM 1360 C CA . LYS A 1 185 ? -16.617 8.220 60.614 1.00 59.09 185 LYS A CA 1
ATOM 1361 C C . LYS A 1 185 ? -16.364 9.676 61.024 1.00 59.09 185 LYS A C 1
ATOM 1363 O O . LYS A 1 185 ? -15.629 9.907 61.979 1.00 59.09 185 LYS A O 1
ATOM 1368 N N . ALA A 1 186 ? -17.000 10.640 60.354 1.00 56.25 186 ALA A N 1
ATOM 1369 C CA . ALA A 1 186 ? -16.940 12.054 60.729 1.00 56.25 186 ALA A CA 1
ATOM 1370 C C . ALA A 1 186 ? -17.684 12.339 62.050 1.00 56.25 186 ALA A C 1
ATOM 1372 O O . ALA A 1 186 ? -17.177 13.063 62.905 1.00 56.25 186 ALA A O 1
ATOM 1373 N N . GLN A 1 187 ? -18.848 11.714 62.266 1.00 56.44 187 GLN A N 1
ATOM 1374 C CA . GLN A 1 187 ? -19.641 11.916 63.488 1.00 56.44 187 GLN A CA 1
ATOM 1375 C C . GLN A 1 187 ? -18.960 11.379 64.760 1.00 56.44 187 GLN A C 1
ATOM 1377 O O . GLN A 1 187 ? -19.142 11.946 65.834 1.00 56.44 187 GLN A O 1
ATOM 1382 N N . GLN A 1 188 ? -18.120 10.343 64.656 1.00 55.03 188 GLN A N 1
ATOM 1383 C CA . GLN A 1 188 ? -17.352 9.830 65.800 1.00 55.03 188 GLN A CA 1
ATOM 1384 C C . GLN A 1 188 ? -16.182 10.734 66.230 1.00 55.03 188 GLN A C 1
ATOM 1386 O O . GLN A 1 188 ? -15.671 10.557 67.333 1.00 55.03 188 GLN A O 1
ATOM 1391 N N . GLN A 1 189 ? -15.769 11.713 65.415 1.00 53.44 189 GLN A N 1
ATOM 1392 C CA . GLN A 1 189 ? -14.695 12.651 65.775 1.00 53.44 189 GLN A CA 1
ATOM 1393 C C . GLN A 1 189 ? -15.200 13.938 66.449 1.00 53.44 189 GLN A C 1
ATOM 1395 O O . GLN A 1 189 ? -14.435 14.575 67.163 1.00 53.44 189 GLN A O 1
ATOM 1400 N N . GLN A 1 190 ? -16.482 14.297 66.308 1.00 48.44 190 GLN A N 1
ATOM 1401 C CA . GLN A 1 190 ? -17.059 15.490 66.956 1.00 48.44 190 GLN A CA 1
ATOM 1402 C C . GLN A 1 190 ? -17.533 15.268 68.406 1.00 48.44 190 GLN A C 1
ATOM 1404 O O . GLN A 1 190 ? -17.872 16.230 69.088 1.00 48.44 190 GLN A O 1
ATOM 1409 N N . ALA A 1 191 ? -17.532 14.029 68.907 1.00 45.16 191 ALA A N 1
ATOM 1410 C CA . ALA A 1 191 ? -18.055 13.690 70.235 1.00 45.16 191 ALA A CA 1
ATOM 1411 C C . ALA A 1 191 ? -17.048 13.840 71.401 1.00 45.16 191 ALA A C 1
ATOM 1413 O O . ALA A 1 191 ? -17.385 13.500 72.533 1.00 45.16 191 ALA A O 1
ATOM 1414 N N . VAL A 1 192 ? -15.819 14.313 71.150 1.00 47.91 192 VAL A N 1
ATOM 1415 C CA . VAL A 1 192 ? -14.739 14.375 72.165 1.00 47.91 192 VAL A CA 1
ATOM 1416 C C . VAL A 1 192 ? -14.427 15.810 72.630 1.00 47.91 192 VAL A C 1
ATOM 1418 O O . VAL A 1 192 ? -13.825 15.993 73.683 1.00 47.91 192 VAL A O 1
ATOM 1421 N N . GLU A 1 193 ? -14.873 16.842 71.905 1.00 46.44 193 GLU A N 1
ATOM 1422 C CA . GLU A 1 193 ? -14.409 18.232 72.095 1.00 46.44 193 GLU A CA 1
ATOM 1423 C C . GLU A 1 193 ? -15.494 19.201 72.623 1.00 46.44 193 GLU A C 1
ATOM 1425 O O . GLU A 1 193 ? -15.446 20.408 72.403 1.00 46.44 193 GLU A O 1
ATOM 1430 N N . GLN A 1 194 ? -16.485 18.683 73.360 1.00 43.00 194 GLN A N 1
ATOM 1431 C CA . GLN A 1 194 ? -17.496 19.486 74.071 1.00 43.00 194 GLN A CA 1
ATOM 1432 C C . GLN A 1 194 ? -17.655 19.046 75.534 1.00 43.00 194 GLN A C 1
ATOM 1434 O O . GLN A 1 194 ? -18.665 18.462 75.923 1.00 43.00 194 GLN A O 1
ATOM 1439 N N . SER A 1 195 ? -16.650 19.330 76.370 1.00 42.12 195 SER A N 1
ATOM 1440 C CA . SER A 1 195 ? -16.741 19.206 77.838 1.00 42.12 195 SER A CA 1
ATOM 1441 C C . SER A 1 195 ? -15.724 20.092 78.581 1.00 42.12 195 SER A C 1
ATOM 1443 O O . SER A 1 195 ? -14.903 19.587 79.341 1.00 42.12 195 SER A O 1
ATOM 1445 N N . ALA A 1 196 ? -15.778 21.421 78.389 1.00 36.81 196 ALA A N 1
ATOM 1446 C CA . ALA A 1 196 ? -15.155 22.394 79.304 1.00 36.81 196 ALA A CA 1
ATOM 1447 C C . ALA A 1 196 ? -15.732 23.826 79.167 1.00 36.81 196 ALA A C 1
ATOM 1449 O O . ALA A 1 196 ? -15.517 24.503 78.168 1.00 36.81 196 ALA A O 1
ATOM 1450 N N . THR A 1 197 ? -16.413 24.298 80.216 1.00 38.72 197 THR A N 1
ATOM 1451 C CA . THR A 1 197 ? -16.785 25.703 80.541 1.00 38.72 197 THR A CA 1
ATOM 1452 C C . THR A 1 197 ? -17.104 25.750 82.051 1.00 38.72 197 THR A C 1
ATOM 1454 O O . THR A 1 197 ? -17.285 24.664 82.612 1.00 38.72 197 THR A O 1
ATOM 1457 N N . PRO A 1 198 ? -17.257 26.911 82.738 1.00 53.56 198 PRO A N 1
ATOM 1458 C CA . PRO A 1 198 ? -17.181 28.328 82.320 1.00 53.56 198 PRO A CA 1
ATOM 1459 C C . PRO A 1 198 ? -16.009 29.047 83.074 1.00 53.56 198 PRO A C 1
ATOM 1461 O O . PRO A 1 198 ? -15.044 28.366 83.393 1.00 53.56 198 PRO A O 1
ATOM 1464 N N . SER A 1 199 ? -15.923 30.353 83.402 1.00 37.81 199 SER A N 1
ATOM 1465 C CA . SER A 1 199 ? -16.763 31.562 83.230 1.00 37.81 199 SER A CA 1
ATOM 1466 C C . SER A 1 199 ? -15.934 32.845 83.454 1.00 37.81 199 SER A C 1
ATOM 1468 O O . SER A 1 199 ? -15.055 32.806 84.310 1.00 37.81 199 SER A O 1
ATOM 1470 N N . ALA A 1 200 ? -16.277 33.974 82.806 1.00 35.91 200 ALA A N 1
ATOM 1471 C CA . ALA A 1 200 ? -16.320 35.334 83.401 1.00 35.91 200 ALA A CA 1
ATOM 1472 C C . ALA A 1 200 ? -16.664 36.439 82.363 1.00 35.91 200 ALA A C 1
ATOM 1474 O O . ALA A 1 200 ? -16.042 36.552 81.313 1.00 35.91 200 ALA A O 1
ATOM 1475 N N . THR A 1 201 ? -17.650 37.271 82.703 1.00 40.09 201 THR A N 1
ATOM 1476 C CA . THR A 1 201 ? -18.217 38.460 82.006 1.00 40.09 201 THR A CA 1
ATOM 1477 C C . THR A 1 201 ? -17.681 39.794 82.587 1.00 40.09 201 THR A C 1
ATOM 1479 O O . THR A 1 201 ? -17.045 39.718 83.639 1.00 40.09 201 THR A O 1
ATOM 1482 N N . PRO A 1 202 ? -18.081 41.022 82.140 1.00 66.69 202 PRO A N 1
ATOM 1483 C CA . PRO A 1 202 ? -18.516 41.603 80.833 1.00 66.69 202 PRO A CA 1
ATOM 1484 C C . PRO A 1 202 ? -17.748 42.970 80.593 1.00 66.69 202 PRO A C 1
ATOM 1486 O O . PRO A 1 202 ? -16.584 42.984 80.991 1.00 66.69 202 PRO A O 1
ATOM 1489 N N . PRO A 1 203 ? -18.269 44.143 80.096 1.00 61.19 203 PRO A N 1
ATOM 1490 C CA . PRO A 1 203 ? -19.485 44.526 79.320 1.00 61.19 203 PRO A CA 1
ATOM 1491 C C . PRO A 1 203 ? -19.312 45.574 78.156 1.00 61.19 203 PRO A C 1
ATOM 1493 O O . PRO A 1 203 ? -18.239 46.135 77.971 1.00 61.19 203 PRO A O 1
ATOM 1496 N N . PHE A 1 204 ? -20.437 45.905 77.476 1.00 37.50 204 PHE A N 1
ATOM 1497 C CA . PHE A 1 204 ? -20.687 47.000 76.485 1.00 37.50 204 PHE A CA 1
ATOM 1498 C C . PHE A 1 204 ? -19.928 46.918 75.127 1.00 37.50 204 PHE A C 1
ATOM 1500 O O . PHE A 1 204 ? -18.863 46.325 75.047 1.00 37.50 204 PHE A O 1
ATOM 1507 N N . ASP A 1 205 ? -20.427 47.415 73.980 1.00 34.69 205 ASP A N 1
ATOM 1508 C CA . ASP A 1 205 ? -21.575 48.305 73.685 1.00 34.69 205 ASP A CA 1
ATOM 1509 C C . ASP A 1 205 ? -22.244 47.988 72.307 1.00 34.69 205 ASP A C 1
ATOM 1511 O O . ASP A 1 205 ? -21.718 47.207 71.512 1.00 34.69 205 ASP A O 1
ATOM 1515 N N . LEU A 1 206 ? -23.404 48.589 72.004 1.00 43.91 206 LEU A N 1
ATOM 1516 C CA . LEU A 1 206 ? -24.132 48.546 70.706 1.00 43.91 206 LEU A CA 1
ATOM 1517 C C . LEU A 1 206 ? -23.715 49.750 69.798 1.00 43.91 206 LEU A C 1
ATOM 1519 O O . LEU A 1 206 ? -23.053 50.636 70.333 1.00 43.91 206 LEU A O 1
ATOM 1523 N N . PRO A 1 207 ? -24.073 49.888 68.478 1.00 52.94 207 PRO A N 1
ATOM 1524 C CA . PRO A 1 207 ? -25.253 49.317 67.796 1.00 52.94 207 PRO A CA 1
ATOM 1525 C C . PRO A 1 207 ? -25.181 48.954 66.270 1.00 52.94 207 PRO A C 1
ATOM 1527 O O . PRO A 1 207 ? -24.371 49.448 65.495 1.00 52.94 207 PRO A O 1
ATOM 1530 N N . ARG A 1 208 ? -26.206 48.205 65.816 1.00 43.75 208 ARG A N 1
ATOM 1531 C CA . ARG A 1 208 ? -26.996 48.380 64.559 1.00 43.75 208 ARG A CA 1
ATOM 1532 C C . ARG A 1 208 ? -26.290 48.566 63.190 1.00 43.75 208 ARG A C 1
ATOM 1534 O O . ARG A 1 208 ? -25.868 49.671 62.863 1.00 43.75 208 ARG A O 1
ATOM 1541 N N . ARG A 1 209 ? -26.494 47.599 62.269 1.00 40.34 209 ARG A N 1
ATOM 1542 C CA . ARG A 1 209 ? -26.804 47.849 60.831 1.00 40.34 209 ARG A CA 1
ATOM 1543 C C . ARG A 1 209 ? -27.402 46.626 60.094 1.00 40.34 209 ARG A C 1
ATOM 1545 O O . ARG A 1 209 ? -26.728 45.632 59.884 1.00 40.34 209 ARG A O 1
ATOM 1552 N N . THR A 1 210 ? -28.681 46.773 59.725 1.00 43.81 210 THR A N 1
ATOM 1553 C CA . THR A 1 210 ? -29.338 46.458 58.425 1.00 43.81 210 THR A CA 1
ATOM 1554 C C . THR A 1 210 ? -29.038 45.151 57.650 1.00 43.81 210 THR A C 1
ATOM 1556 O O . THR A 1 210 ? -27.892 44.941 57.259 1.00 43.81 210 THR A O 1
ATOM 1559 N N . PRO A 1 211 ? -30.072 44.363 57.271 1.00 58.28 211 PRO A N 1
ATOM 1560 C CA . PRO A 1 211 ? -29.937 43.168 56.427 1.00 58.28 211 PRO A CA 1
ATOM 1561 C C . PRO A 1 211 ? -30.010 43.464 54.910 1.00 58.28 211 PRO A C 1
ATOM 1563 O O . PRO A 1 211 ? -30.735 44.378 54.506 1.00 58.28 211 PRO A O 1
ATOM 1566 N N . PRO A 1 212 ? -29.365 42.647 54.055 1.00 54.94 212 PRO A N 1
ATOM 1567 C CA . PRO A 1 212 ? -29.730 42.463 52.647 1.00 54.94 212 PRO A CA 1
ATOM 1568 C C . PRO A 1 212 ? -30.737 41.298 52.451 1.00 54.94 212 PRO A C 1
ATOM 1570 O O . PRO A 1 212 ? -30.812 40.409 53.301 1.00 54.94 212 PRO A O 1
ATOM 1573 N N . PRO A 1 213 ? -31.520 41.291 51.352 1.00 50.47 213 PRO A N 1
ATOM 1574 C CA . PRO A 1 213 ? -32.630 40.355 51.118 1.00 50.47 213 PRO A CA 1
ATOM 1575 C C . PRO A 1 213 ? -32.200 38.992 50.524 1.00 50.47 213 PRO A C 1
ATOM 1577 O O . PRO A 1 213 ? -31.079 38.865 50.027 1.00 50.47 213 PRO A O 1
ATOM 1580 N N . PRO A 1 214 ? -33.085 37.972 50.531 1.00 52.50 214 PRO A N 1
ATOM 1581 C CA . PRO A 1 214 ? -32.807 36.666 49.932 1.00 52.50 214 PRO A CA 1
ATOM 1582 C C . PRO A 1 214 ? -32.869 36.709 48.398 1.00 52.50 214 PRO A C 1
ATOM 1584 O O . PRO A 1 214 ? -33.685 37.431 47.825 1.00 52.50 214 PRO A O 1
ATOM 1587 N N . LEU A 1 215 ? -32.064 35.869 47.741 1.00 42.72 215 LEU A N 1
ATOM 1588 C CA . LEU A 1 215 ? -32.197 35.567 46.314 1.00 42.72 215 LEU A CA 1
ATOM 1589 C C . LEU A 1 215 ? -32.723 34.143 46.106 1.00 42.72 215 LEU A C 1
ATOM 1591 O O . LEU A 1 215 ? -32.389 33.212 46.838 1.00 42.72 215 LEU A O 1
ATOM 1595 N N . THR A 1 216 ? -33.620 34.038 45.133 1.00 52.84 216 THR A N 1
ATOM 1596 C CA . THR A 1 216 ? -34.546 32.931 44.875 1.00 52.84 216 THR A CA 1
ATOM 1597 C C . THR A 1 216 ? -33.940 31.788 44.054 1.00 52.84 216 THR A C 1
ATOM 1599 O O . THR A 1 216 ? -32.928 31.985 43.381 1.00 52.84 216 THR A O 1
ATOM 1602 N N . PRO A 1 217 ? -34.569 30.597 44.059 1.00 52.16 217 PRO A N 1
ATOM 1603 C CA . PRO A 1 217 ? -34.159 29.487 43.211 1.00 52.16 217 PRO A CA 1
ATOM 1604 C C . PRO A 1 217 ? -34.686 29.664 41.781 1.00 52.16 2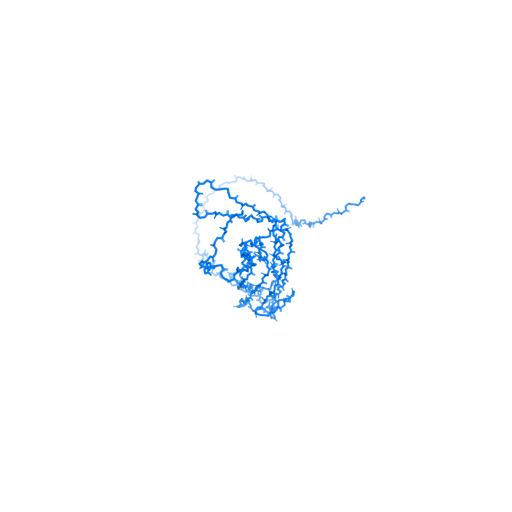17 PRO A C 1
ATOM 1606 O O . PRO A 1 217 ? -35.893 29.650 41.583 1.00 52.16 217 PRO A O 1
ATOM 1609 N N . ASP A 1 218 ? -33.789 29.798 40.803 1.00 46.62 218 ASP A N 1
ATOM 1610 C CA . ASP A 1 218 ? -33.944 29.231 39.453 1.00 46.62 218 ASP A CA 1
ATOM 1611 C C . ASP A 1 218 ? -32.693 29.515 38.608 1.00 46.62 218 ASP A C 1
ATOM 1613 O O . ASP A 1 218 ? -32.280 30.665 38.465 1.00 46.62 218 ASP A O 1
ATOM 1617 N N . SER A 1 219 ? -32.091 28.470 38.034 1.00 42.22 219 SER A N 1
ATOM 1618 C CA . SER A 1 219 ? -31.186 28.584 36.881 1.00 42.22 219 SER A CA 1
ATOM 1619 C C . SER A 1 219 ? -30.973 27.208 36.248 1.00 42.22 219 SER A C 1
ATOM 1621 O O . SER A 1 219 ? -30.001 26.500 36.525 1.00 42.22 219 SER A O 1
ATOM 1623 N N . LEU A 1 220 ? -31.924 26.805 35.406 1.00 40.59 220 LEU A N 1
ATOM 1624 C CA . LEU A 1 220 ? -31.708 25.740 34.432 1.00 40.59 220 LEU A CA 1
ATOM 1625 C C . LEU A 1 220 ? -30.826 26.297 33.307 1.00 40.59 220 LEU A C 1
ATOM 1627 O O . LEU A 1 220 ? -31.159 27.319 32.706 1.00 40.59 220 LEU A O 1
ATOM 1631 N N . ALA A 1 221 ? -29.706 25.632 33.017 1.00 48.03 221 ALA A N 1
ATOM 1632 C CA . ALA A 1 221 ? -28.842 26.025 31.907 1.00 48.03 221 ALA A CA 1
ATOM 1633 C C . ALA A 1 221 ? -29.569 25.844 30.551 1.00 48.03 221 ALA A C 1
ATOM 1635 O O . ALA A 1 221 ? -30.353 24.898 30.416 1.00 48.03 221 ALA A O 1
ATOM 1636 N N . PRO A 1 222 ? -29.338 26.712 29.544 1.00 48.78 222 PRO A N 1
ATOM 1637 C CA . PRO A 1 222 ? -30.118 26.690 28.309 1.00 48.78 222 PRO A CA 1
ATOM 1638 C C . PRO A 1 222 ? -29.891 25.438 27.459 1.00 48.78 222 PRO A C 1
ATOM 1640 O O . PRO A 1 222 ? -28.770 24.954 27.311 1.00 48.78 222 PRO A O 1
ATOM 1643 N N . LEU A 1 223 ? -30.970 24.967 26.835 1.00 49.28 223 LEU A N 1
ATOM 1644 C CA . LEU A 1 223 ? -30.939 23.921 25.820 1.00 49.28 223 LEU A CA 1
ATOM 1645 C C . LEU A 1 223 ? -30.471 24.532 24.483 1.00 49.28 223 LEU A C 1
ATOM 1647 O O . LEU A 1 223 ? -31.192 25.338 23.894 1.00 49.28 223 LEU A O 1
ATOM 1651 N N . GLU A 1 224 ? -29.279 24.172 24.000 1.00 49.41 224 GLU A N 1
ATOM 1652 C CA . GLU A 1 224 ? -28.802 24.609 22.679 1.00 49.41 224 GLU A CA 1
ATOM 1653 C C . GLU A 1 224 ? -29.632 23.960 21.557 1.00 49.41 224 GLU A C 1
ATOM 1655 O O . GLU A 1 224 ? -29.674 22.737 21.407 1.00 49.41 224 GLU A O 1
ATOM 1660 N N . LEU A 1 225 ? -30.303 24.796 20.760 1.00 56.62 225 LEU A N 1
ATOM 1661 C CA . LEU A 1 225 ? -31.051 24.397 19.567 1.00 56.62 225 LEU A CA 1
ATOM 1662 C C . LEU A 1 225 ? -30.140 24.440 18.325 1.00 56.62 225 LEU A C 1
ATOM 1664 O O . LEU A 1 225 ? -29.407 25.416 18.153 1.00 56.62 225 LEU A O 1
ATOM 1668 N N . PRO A 1 226 ? -30.200 23.443 17.422 1.00 58.91 226 PRO A N 1
ATOM 1669 C CA . PRO A 1 226 ? -29.445 23.474 16.173 1.00 58.91 226 PRO A CA 1
ATOM 1670 C C . PRO A 1 226 ? -29.997 24.533 15.194 1.00 58.91 226 PRO A C 1
ATOM 1672 O O . PRO A 1 226 ? -31.193 24.841 15.223 1.00 58.91 226 PRO A O 1
ATOM 1675 N N . PRO A 1 227 ? -29.153 25.080 14.298 1.00 62.72 227 PRO A N 1
ATOM 1676 C CA . PRO A 1 227 ? -29.547 26.135 13.367 1.00 62.72 227 PRO A CA 1
ATOM 1677 C C . PRO A 1 227 ? -30.550 25.652 12.310 1.00 62.72 227 PRO A C 1
ATOM 1679 O O . PRO A 1 227 ? -30.440 24.548 11.774 1.00 62.72 227 PRO A O 1
ATOM 1682 N N . GLN A 1 228 ? -31.509 26.520 11.979 1.00 64.38 228 GLN A N 1
ATOM 1683 C CA . GLN A 1 228 ? -32.467 26.305 10.892 1.00 64.38 228 GLN A CA 1
ATOM 1684 C C . GLN A 1 228 ? -31.803 26.461 9.519 1.00 64.38 228 GLN A C 1
ATOM 1686 O O . GLN A 1 228 ? -30.917 27.294 9.325 1.00 64.38 228 GLN A O 1
ATOM 1691 N N . LEU A 1 229 ? -32.261 25.655 8.561 1.00 54.28 229 LEU A N 1
ATOM 1692 C CA . LEU A 1 229 ? -31.741 25.623 7.199 1.00 54.28 229 LEU A CA 1
ATOM 1693 C C . LEU A 1 229 ? -32.547 26.581 6.310 1.00 54.28 229 LEU A C 1
ATOM 1695 O O . LEU A 1 229 ? -33.653 26.250 5.881 1.00 54.28 229 LEU A O 1
ATOM 1699 N N . ASP A 1 230 ? -31.999 27.766 6.043 1.00 54.00 230 ASP A N 1
ATOM 1700 C CA . ASP A 1 230 ? -32.639 28.745 5.160 1.00 54.00 230 ASP A CA 1
ATOM 1701 C C . ASP A 1 230 ? -32.690 28.229 3.712 1.00 54.00 230 ASP A C 1
ATOM 1703 O O . ASP A 1 230 ? -31.691 27.750 3.166 1.00 54.00 230 ASP A O 1
ATOM 1707 N N . ARG A 1 231 ? -33.867 28.314 3.085 1.00 48.03 231 ARG A N 1
ATOM 1708 C CA . ARG A 1 231 ? -34.132 27.774 1.744 1.00 48.03 231 ARG A CA 1
ATOM 1709 C C . ARG A 1 231 ? -34.600 28.890 0.811 1.00 48.03 231 ARG A C 1
ATOM 1711 O O . ARG A 1 231 ? -35.710 29.398 0.961 1.00 48.03 231 ARG A O 1
ATOM 1718 N N . ARG A 1 232 ? -33.774 29.217 -0.182 1.00 52.22 232 ARG A N 1
ATOM 1719 C CA . ARG A 1 232 ? -34.134 29.969 -1.393 1.00 52.22 232 ARG A CA 1
ATOM 1720 C C . ARG A 1 232 ? -33.633 29.221 -2.620 1.00 52.22 232 ARG A C 1
ATOM 1722 O O . ARG A 1 232 ? -32.560 28.594 -2.498 1.00 52.22 232 ARG A O 1
#

Foldseek 3Di:
DPDPDCVVHDPPVQPVAWDDDVHIDGHPPDPVPQAFDKDKDKDWDDDPDDDPDDIDIDIDDIDTDDWDDKDWPAWDKQNHGADQEAEAEAALVDWDKIKIWTAIDTGPPKFKDKPPDDDTDDNTDIDIDTDHRDWDKDKIKIWIQHPVRDIDMDMHIYTYDHPDPPPVVVVVVVVVVVVVVVVVVVVVVVPPPPDDDDDDDDDDDDDDDDDDDDDDDDDDDDDDDDDDDDDD

pLDDT: mean 77.54, std 19.11, range [34.69, 98.31]

Solvent-accessible surface area (backbone atoms only — not comparable to full-atom values): 15237 Å² total; per-residue (Å²): 133,86,82,80,82,54,90,87,55,74,58,79,92,41,53,88,40,37,48,80,69,101,53,82,47,72,51,89,72,84,79,81,82,80,66,61,47,80,43,68,55,75,50,72,53,76,73,95,73,62,95,86,63,83,68,52,68,50,70,53,68,84,43,76,42,73,68,55,70,77,42,78,78,41,50,23,48,71,84,39,80,59,57,62,66,45,82,42,78,48,49,71,89,53,59,55,73,44,41,39,36,41,30,45,48,59,39,90,77,48,47,32,33,43,42,85,53,85,68,75,51,69,59,59,50,71,48,82,46,73,49,72,50,60,67,47,78,48,69,41,36,43,38,38,37,40,78,86,65,55,71,50,75,54,59,31,35,43,35,38,37,59,86,73,68,77,58,66,64,61,60,51,50,53,52,50,52,53,52,52,56,51,54,61,58,54,59,68,67,66,76,76,84,82,86,88,83,88,88,88,88,90,84,90,85,87,82,90,81,85,87,85,83,90,82,81,95,82,82,80,80,83,84,88,75,82,84,80,84,86,84,130

Radius of gyration: 41.53 Å; Cα contacts (8 Å, |Δi|>4): 279; chains: 1; bounding box: 77×64×126 Å

Sequence (232 aa):
CSDTNFSQGIPLELQSVCKLTDQLVCDNVATGATRPGDYVFELAAVPKVGIGSAIATKKSALIKILPRPTRILAFKLNGQPAQPSYLIPINQQKAPTFLLSWQVEASQGTKLSLIPFPGNVPLEGSVPIRLGPTPTSSTLTLQAISPSGEQLTRSITIQTYDPNPTKPEKVAAAAAAAAASQITKAQQQQAVEQSATPSATPPFDLPRRTPPPPLTPDSLAPLELPPQLDRR